Protein AF-A0A2I6QLV7-F1 (afdb_monomer)

pLDDT: mean 83.89, std 15.7, range [41.19, 96.19]

Structure (mmCIF, N/CA/C/O backbone):
data_AF-A0A2I6QLV7-F1
#
_entry.id   AF-A0A2I6QLV7-F1
#
loop_
_atom_site.group_PDB
_atom_site.id
_atom_site.type_symbol
_atom_site.label_atom_id
_atom_site.label_alt_id
_atom_site.label_comp_id
_atom_site.label_asym_id
_atom_site.label_entity_id
_atom_site.label_seq_id
_atom_site.pdbx_PDB_ins_code
_atom_site.Cartn_x
_atom_site.Cartn_y
_atom_site.Cartn_z
_atom_site.occupancy
_atom_site.B_iso_or_equiv
_atom_site.auth_seq_id
_atom_site.auth_comp_id
_atom_site.auth_asym_id
_atom_site.auth_atom_id
_atom_site.pdbx_PDB_model_num
ATOM 1 N N . MET A 1 1 ? 11.424 -77.435 -10.666 1.00 41.19 1 MET A N 1
ATOM 2 C CA . MET A 1 1 ? 12.182 -76.598 -11.622 1.00 41.19 1 MET A CA 1
ATOM 3 C C . MET A 1 1 ? 11.167 -76.136 -12.659 1.00 41.19 1 MET A C 1
ATOM 5 O O . MET A 1 1 ? 10.606 -76.994 -13.313 1.00 41.19 1 MET A O 1
ATOM 9 N N . SER A 1 2 ? 10.739 -74.882 -12.750 1.00 43.62 2 SER A N 1
ATOM 10 C CA . SER A 1 2 ? 11.441 -73.644 -12.419 1.00 43.62 2 SER A CA 1
ATOM 11 C C . SER A 1 2 ? 10.419 -72.541 -12.113 1.00 43.62 2 SER A C 1
ATOM 13 O O . SER A 1 2 ? 9.558 -72.244 -12.935 1.00 43.62 2 SER A O 1
ATOM 15 N N . GLN A 1 3 ? 10.510 -71.970 -10.912 1.00 42.12 3 GLN A N 1
ATOM 16 C CA . GLN A 1 3 ? 9.842 -70.737 -10.497 1.00 42.12 3 GLN A CA 1
ATOM 17 C C . GLN A 1 3 ? 10.819 -69.577 -10.730 1.00 42.12 3 GLN A C 1
ATOM 19 O O . GLN A 1 3 ? 11.421 -69.107 -9.780 1.00 42.12 3 GLN A O 1
ATOM 24 N N . GLU A 1 4 ? 11.051 -69.147 -11.968 1.00 46.78 4 GLU A N 1
ATOM 25 C CA . GLU A 1 4 ? 12.004 -68.053 -12.237 1.00 46.78 4 GLU A CA 1
ATOM 26 C C . 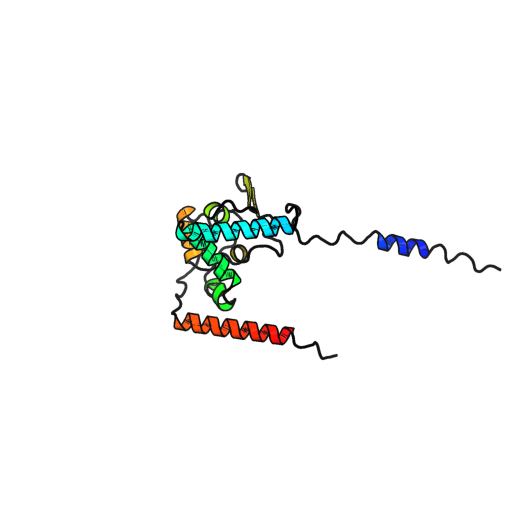GLU A 1 4 ? 11.612 -67.279 -13.505 1.00 46.78 4 GLU A C 1
ATOM 28 O O . GLU A 1 4 ? 12.292 -67.363 -14.515 1.00 46.78 4 GLU A O 1
ATOM 33 N N . THR A 1 5 ? 10.504 -66.525 -13.495 1.00 49.59 5 THR A N 1
ATOM 34 C CA . THR A 1 5 ? 10.267 -65.503 -14.550 1.00 49.59 5 THR A CA 1
ATOM 35 C C . THR A 1 5 ? 9.354 -64.330 -14.158 1.00 49.59 5 THR A C 1
ATOM 37 O O . THR A 1 5 ? 9.027 -63.509 -15.011 1.00 49.59 5 THR A O 1
ATOM 40 N N . GLU A 1 6 ? 8.944 -64.179 -12.893 1.00 47.84 6 GLU A N 1
ATOM 41 C CA . GLU A 1 6 ? 8.008 -63.102 -12.501 1.00 47.84 6 GLU A CA 1
ATOM 42 C C . GLU A 1 6 ? 8.672 -61.890 -11.818 1.00 47.84 6 GLU A C 1
ATOM 44 O O . GLU A 1 6 ? 8.042 -60.849 -11.626 1.00 47.84 6 GLU A O 1
ATOM 49 N N . GLU A 1 7 ? 9.962 -61.982 -11.488 1.00 47.34 7 GLU A N 1
ATOM 50 C CA . GLU A 1 7 ? 10.652 -60.970 -10.676 1.00 47.34 7 GLU A CA 1
ATOM 51 C C . GLU A 1 7 ? 11.230 -59.808 -11.508 1.00 47.34 7 GLU A C 1
ATOM 53 O O . GLU A 1 7 ? 11.281 -58.669 -11.046 1.00 47.34 7 GLU A O 1
ATOM 58 N N . GLY A 1 8 ? 11.550 -60.035 -12.788 1.00 44.22 8 GLY A N 1
ATOM 59 C CA . GLY A 1 8 ? 12.156 -59.018 -13.663 1.00 44.22 8 GLY A CA 1
ATOM 60 C C . GLY A 1 8 ? 11.211 -57.902 -14.134 1.00 44.22 8 GLY A C 1
ATOM 61 O O . GLY A 1 8 ? 11.667 -56.830 -14.529 1.00 44.22 8 GLY A O 1
ATOM 62 N N . ARG A 1 9 ? 9.886 -58.106 -14.076 1.00 46.25 9 ARG A N 1
ATOM 63 C CA . ARG A 1 9 ? 8.900 -57.125 -14.578 1.00 46.25 9 ARG A CA 1
ATOM 64 C C . ARG A 1 9 ? 8.483 -56.091 -13.529 1.00 46.25 9 ARG A C 1
ATOM 66 O O . ARG A 1 9 ? 8.060 -54.995 -13.889 1.00 46.25 9 ARG A O 1
ATOM 73 N N . LYS A 1 10 ? 8.627 -56.409 -12.238 1.00 48.41 10 LYS A N 1
ATOM 74 C CA . LYS A 1 10 ? 8.260 -55.504 -11.133 1.00 48.41 10 LYS A CA 1
ATOM 75 C C . LYS A 1 10 ? 9.320 -54.436 -10.865 1.00 48.41 10 LYS A C 1
ATOM 77 O O . LYS A 1 10 ? 8.970 -53.333 -10.456 1.00 48.41 10 LYS A O 1
ATOM 82 N N . VAL A 1 11 ? 10.590 -54.715 -11.164 1.00 51.34 11 VAL A N 1
ATOM 83 C CA . V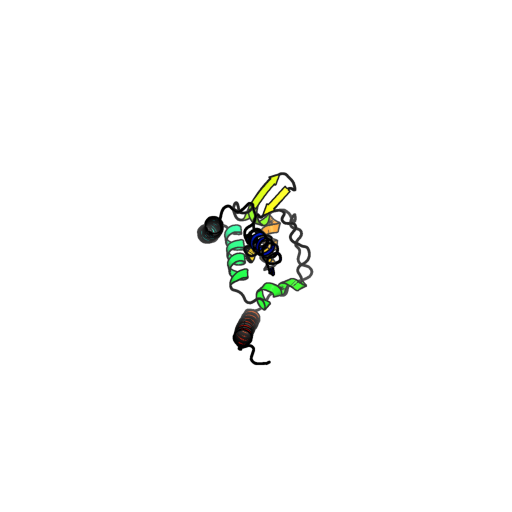AL A 1 11 ? 11.695 -53.782 -10.883 1.00 51.34 11 VAL A CA 1
ATOM 84 C C . VAL A 1 11 ? 11.629 -52.533 -11.776 1.00 51.34 11 VAL A C 1
ATOM 86 O O . VAL A 1 11 ? 11.891 -51.429 -11.306 1.00 51.34 11 VAL A O 1
ATOM 89 N N . LEU A 1 12 ? 11.172 -52.653 -13.028 1.00 47.94 12 LEU A N 1
ATOM 90 C CA . LEU A 1 12 ? 11.089 -51.513 -13.957 1.00 47.94 12 LEU A CA 1
ATOM 91 C C . LEU A 1 12 ? 10.003 -50.480 -13.599 1.00 47.94 12 LEU A C 1
ATOM 93 O O . LEU A 1 12 ? 10.147 -49.305 -13.930 1.00 47.94 12 LEU A O 1
ATOM 97 N N . HIS A 1 13 ? 8.942 -50.871 -12.886 1.00 49.94 13 HIS A N 1
ATOM 98 C CA . HIS A 1 13 ? 7.890 -49.928 -12.484 1.00 49.94 13 HIS A CA 1
ATOM 99 C C . HIS A 1 13 ? 8.283 -49.050 -11.287 1.00 49.94 13 HIS A C 1
ATOM 101 O O . HIS A 1 13 ? 7.752 -47.949 -11.138 1.00 49.94 13 HIS A O 1
ATOM 107 N N . VAL A 1 14 ? 9.225 -49.505 -10.454 1.00 50.81 14 VAL A N 1
ATOM 108 C CA . VAL A 1 14 ? 9.680 -48.750 -9.276 1.00 50.81 14 VAL A CA 1
ATOM 109 C C . VAL A 1 14 ? 10.625 -47.616 -9.685 1.00 50.81 14 VAL A C 1
ATOM 111 O O . VAL A 1 14 ? 10.508 -46.507 -9.166 1.00 50.81 14 VAL A O 1
ATOM 114 N N . PHE A 1 15 ? 11.492 -47.835 -10.680 1.00 46.19 15 PHE A N 1
ATOM 115 C CA . PHE A 1 15 ? 12.425 -46.802 -11.147 1.00 46.19 15 PHE A CA 1
ATOM 116 C C . PHE A 1 15 ? 11.761 -45.685 -11.970 1.00 46.19 15 PHE A C 1
ATOM 118 O O . PHE A 1 15 ? 12.203 -44.539 -11.897 1.00 46.19 15 PHE A O 1
ATOM 125 N N . ASN A 1 16 ? 10.653 -45.957 -12.671 1.00 47.38 16 ASN A N 1
ATOM 126 C CA . ASN A 1 16 ? 9.933 -44.919 -13.427 1.00 47.38 16 ASN A CA 1
ATOM 127 C C . ASN A 1 16 ? 9.186 -43.904 -12.540 1.00 47.38 16 ASN A C 1
ATOM 129 O O . ASN A 1 16 ? 8.949 -42.770 -12.963 1.00 47.38 16 ASN A O 1
ATOM 133 N N . ASN A 1 17 ? 8.858 -44.272 -11.297 1.00 46.94 17 ASN A N 1
ATOM 134 C CA . ASN A 1 17 ? 8.203 -43.368 -10.345 1.00 46.94 17 ASN A CA 1
ATOM 135 C C . ASN A 1 17 ? 9.172 -42.411 -9.631 1.00 46.94 17 ASN A C 1
ATOM 137 O O . ASN A 1 17 ? 8.731 -41.408 -9.074 1.00 46.94 17 ASN A O 1
ATOM 141 N N . ILE A 1 18 ? 10.483 -42.669 -9.671 1.00 49.94 18 ILE A N 1
ATOM 142 C CA . ILE A 1 18 ? 11.493 -41.782 -9.065 1.00 49.94 18 ILE A CA 1
ATOM 143 C C . ILE A 1 18 ? 11.822 -40.598 -9.991 1.00 49.94 18 ILE A C 1
ATOM 145 O O . ILE A 1 18 ? 12.194 -39.527 -9.520 1.00 49.94 18 ILE A O 1
ATOM 149 N N . LEU A 1 19 ? 11.614 -40.749 -11.302 1.00 51.22 19 LEU A N 1
ATOM 150 C CA . LEU A 1 19 ? 11.939 -39.732 -12.310 1.00 51.22 19 LEU A CA 1
ATOM 151 C C . LEU A 1 19 ? 10.765 -38.814 -12.687 1.00 51.22 19 LEU A C 1
ATOM 153 O O . LEU A 1 19 ? 10.933 -37.920 -13.510 1.00 51.22 19 LEU A O 1
ATOM 157 N N . SER A 1 20 ? 9.594 -39.010 -12.075 1.00 50.56 20 SER A N 1
ATOM 158 C CA . SER A 1 20 ? 8.350 -38.336 -12.473 1.00 50.56 20 SER A CA 1
ATOM 159 C C . SER A 1 20 ? 7.746 -37.453 -11.381 1.00 50.56 20 SER A C 1
ATOM 161 O O . SER A 1 20 ? 6.568 -37.110 -11.463 1.00 50.56 20 SER A O 1
ATOM 163 N N . GLN A 1 21 ? 8.514 -37.049 -10.359 1.00 50.00 21 GLN A N 1
ATOM 164 C CA . GLN A 1 21 ? 8.058 -35.916 -9.556 1.00 50.00 21 GLN A CA 1
ATOM 165 C C . GLN A 1 21 ? 8.125 -34.668 -10.446 1.00 50.00 21 GLN A C 1
ATOM 167 O O . GLN A 1 21 ? 9.226 -34.304 -10.871 1.00 50.00 21 GLN A O 1
ATOM 172 N N . PRO A 1 22 ? 6.989 -34.011 -10.759 1.00 51.44 22 PRO A N 1
ATOM 173 C CA . PRO A 1 22 ? 7.044 -32.712 -11.410 1.00 51.44 22 PRO A CA 1
ATOM 174 C C . PRO A 1 22 ? 7.921 -31.804 -10.540 1.00 51.44 22 PRO A C 1
ATOM 176 O O . PRO A 1 22 ? 7.854 -31.913 -9.309 1.00 51.44 22 PRO A O 1
ATOM 179 N N . PRO A 1 23 ? 8.773 -30.948 -11.134 1.00 47.12 23 PRO A N 1
ATOM 180 C CA . PRO A 1 23 ? 9.639 -30.072 -10.360 1.00 47.12 23 PRO A CA 1
ATOM 181 C C . PRO A 1 23 ? 8.772 -29.349 -9.337 1.00 47.12 23 PRO A C 1
ATOM 183 O O . PRO A 1 23 ? 7.781 -28.720 -9.708 1.00 47.12 23 PRO A O 1
ATOM 186 N N . LYS A 1 24 ? 9.111 -29.521 -8.052 1.00 50.66 24 LYS A N 1
ATOM 187 C CA . LYS A 1 24 ? 8.426 -28.901 -6.917 1.00 50.66 24 LYS A CA 1
ATOM 188 C C . LYS A 1 24 ? 8.193 -27.442 -7.279 1.00 50.66 24 LYS A C 1
ATOM 190 O O . LYS A 1 24 ? 9.162 -26.690 -7.368 1.00 50.66 24 LYS A O 1
ATOM 195 N N . GLN A 1 25 ? 6.940 -27.105 -7.582 1.00 55.16 25 GLN A N 1
ATOM 196 C CA . GLN A 1 25 ? 6.566 -25.833 -8.180 1.00 55.16 25 GLN A CA 1
ATOM 197 C C . GLN A 1 25 ? 7.179 -24.727 -7.328 1.00 55.16 25 GLN A C 1
ATOM 199 O O . GLN A 1 25 ? 6.861 -24.585 -6.150 1.00 55.16 25 GLN A O 1
ATOM 204 N N . THR A 1 26 ? 8.172 -24.034 -7.876 1.00 61.62 26 THR A N 1
ATOM 205 C CA . THR A 1 26 ? 8.855 -22.964 -7.162 1.00 61.62 26 THR A CA 1
ATOM 206 C C . THR A 1 26 ? 7.809 -21.902 -6.841 1.00 61.62 26 THR A C 1
ATOM 208 O O . THR A 1 26 ? 7.192 -21.375 -7.758 1.00 61.62 26 THR A O 1
ATOM 211 N N . ASP A 1 27 ? 7.629 -21.541 -5.563 1.00 74.94 27 ASP A N 1
ATOM 212 C CA . ASP A 1 27 ? 6.720 -20.450 -5.135 1.00 74.94 27 ASP A CA 1
ATOM 213 C C . ASP A 1 27 ? 7.068 -19.076 -5.756 1.00 74.94 27 ASP A C 1
ATOM 215 O O . ASP A 1 27 ? 6.415 -18.062 -5.494 1.00 74.94 27 ASP A O 1
ATOM 219 N N . LEU A 1 28 ? 8.169 -19.018 -6.509 1.00 80.31 28 LEU A N 1
ATOM 220 C CA . LEU A 1 28 ? 8.683 -17.834 -7.163 1.00 80.31 28 LEU A CA 1
ATOM 221 C C . LEU A 1 28 ? 8.152 -17.764 -8.603 1.00 80.31 28 LEU A C 1
ATOM 223 O O . LEU A 1 28 ? 8.268 -18.747 -9.336 1.00 80.31 28 LEU A O 1
ATOM 227 N N . PRO A 1 29 ? 7.632 -16.600 -9.020 1.00 81.56 29 PRO A N 1
ATOM 228 C CA . PRO A 1 29 ? 7.339 -16.314 -10.421 1.00 81.56 29 PRO A CA 1
ATOM 229 C C . PRO A 1 29 ? 8.578 -16.527 -11.307 1.00 81.56 29 PRO A C 1
ATOM 231 O O . PRO A 1 29 ? 9.694 -16.278 -10.832 1.00 81.56 29 PRO A O 1
ATOM 234 N N . PRO A 1 30 ? 8.415 -16.949 -12.574 1.00 80.00 30 PRO A N 1
ATOM 235 C CA . PRO A 1 30 ? 9.536 -17.235 -13.473 1.00 80.00 30 PRO A CA 1
ATOM 236 C C . PRO A 1 30 ? 10.423 -16.010 -13.737 1.00 80.00 30 PRO A C 1
ATOM 238 O O . PRO A 1 30 ? 11.610 -16.155 -14.017 1.00 80.00 30 PRO A O 1
ATOM 241 N N . GLU A 1 31 ? 9.884 -14.802 -13.591 1.00 84.88 31 GLU A N 1
ATOM 242 C CA . GLU A 1 31 ? 10.612 -13.550 -13.774 1.00 84.88 31 GLU A CA 1
ATOM 243 C C . GLU A 1 31 ? 11.554 -13.244 -12.589 1.00 84.88 31 GLU A C 1
ATOM 245 O O . GLU A 1 31 ? 12.463 -12.419 -12.695 1.00 84.88 31 GLU A O 1
ATOM 250 N N . VAL A 1 32 ? 11.364 -13.892 -11.432 1.00 85.50 32 VAL A N 1
ATOM 251 C CA . VAL A 1 32 ? 12.142 -13.636 -10.213 1.00 85.50 32 VAL A CA 1
ATOM 252 C C . VAL A 1 32 ? 13.366 -14.548 -10.147 1.00 85.50 32 VAL A C 1
ATOM 254 O O . VAL A 1 32 ? 13.266 -15.735 -9.854 1.00 85.50 32 VAL A O 1
ATOM 257 N N . SER A 1 33 ? 14.553 -13.955 -10.300 1.00 84.06 33 SER A N 1
ATOM 258 C CA . SER A 1 33 ? 15.835 -14.680 -10.341 1.00 84.06 33 SER A CA 1
ATOM 259 C C . SER A 1 33 ? 16.130 -15.538 -9.104 1.00 84.06 33 SER A C 1
ATOM 261 O O . SER A 1 33 ? 16.674 -16.633 -9.213 1.00 84.06 33 SER A O 1
ATOM 263 N N . SER A 1 34 ? 15.823 -15.039 -7.902 1.00 89.81 34 SER A N 1
ATOM 264 C CA . SER A 1 34 ? 15.978 -15.791 -6.653 1.00 89.81 34 SER A CA 1
ATOM 265 C C . SER A 1 34 ? 15.199 -15.168 -5.493 1.00 89.81 34 SER A C 1
ATOM 267 O O . SER A 1 34 ? 14.974 -13.955 -5.436 1.00 89.81 34 SER A O 1
ATOM 269 N N . ARG A 1 35 ? 14.871 -15.988 -4.484 1.00 91.44 35 ARG A N 1
ATOM 270 C CA . ARG A 1 35 ? 14.219 -15.535 -3.239 1.00 91.44 35 ARG A CA 1
ATOM 271 C C . ARG A 1 35 ? 15.038 -14.461 -2.511 1.00 91.44 35 ARG A C 1
ATOM 273 O O . ARG A 1 35 ? 14.473 -13.487 -2.019 1.00 91.44 35 ARG A O 1
ATOM 280 N N . LYS A 1 36 ? 16.368 -14.616 -2.461 1.00 93.38 36 LYS A N 1
ATOM 281 C CA . LYS A 1 36 ? 17.281 -13.640 -1.834 1.00 93.38 36 LYS A CA 1
ATOM 282 C C . LYS A 1 36 ? 17.229 -12.292 -2.548 1.00 93.38 36 LYS A C 1
ATOM 284 O O . LYS A 1 36 ? 17.094 -11.265 -1.887 1.00 93.38 36 LYS A O 1
ATOM 289 N N . TRP A 1 37 ? 17.284 -12.301 -3.881 1.00 93.00 37 TRP A N 1
ATOM 290 C CA . TRP A 1 37 ? 17.175 -11.085 -4.685 1.00 93.00 37 TRP A CA 1
ATOM 291 C C . TRP A 1 37 ? 15.837 -10.380 -4.447 1.00 93.00 37 TRP A C 1
ATOM 293 O O . TRP A 1 37 ? 15.822 -9.188 -4.154 1.00 93.00 37 TRP A O 1
ATOM 303 N N . MET A 1 38 ? 14.725 -11.122 -4.461 1.00 93.94 38 MET A N 1
ATOM 304 C CA . MET A 1 38 ? 13.391 -10.570 -4.204 1.00 93.94 38 MET A CA 1
ATOM 305 C C . MET A 1 38 ? 13.316 -9.876 -2.840 1.00 93.94 38 MET A C 1
ATOM 307 O O . MET A 1 38 ? 12.968 -8.699 -2.764 1.00 93.94 38 MET A O 1
ATOM 311 N N . TYR A 1 39 ? 13.691 -10.552 -1.752 1.00 94.00 39 TYR A N 1
ATOM 312 C CA . TYR A 1 39 ? 13.633 -9.931 -0.426 1.00 94.00 39 TYR A CA 1
ATOM 313 C C . TYR A 1 39 ? 14.599 -8.751 -0.280 1.00 94.00 39 TYR A C 1
ATOM 315 O O . TYR A 1 39 ? 14.269 -7.771 0.391 1.00 94.00 39 TYR A O 1
ATOM 323 N N . TRP A 1 40 ? 15.754 -8.780 -0.945 1.00 95.06 40 TRP A N 1
ATOM 324 C CA . TRP A 1 40 ? 16.658 -7.632 -1.001 1.00 95.06 40 TRP A CA 1
ATOM 325 C C . TRP A 1 40 ? 16.019 -6.426 -1.705 1.00 95.06 40 TRP A C 1
ATOM 327 O O . TRP A 1 40 ? 16.069 -5.311 -1.181 1.00 95.06 40 TRP A O 1
ATOM 337 N N . GLN A 1 41 ? 15.337 -6.639 -2.835 1.00 94.50 41 GLN A N 1
ATOM 338 C CA . GLN A 1 41 ? 14.583 -5.592 -3.532 1.00 94.50 41 GLN A CA 1
ATOM 339 C C . GLN A 1 41 ? 13.432 -5.041 -2.680 1.00 94.50 41 GLN A C 1
ATOM 341 O O . GLN A 1 41 ? 13.275 -3.823 -2.573 1.00 94.50 41 GLN A O 1
ATOM 346 N N . MET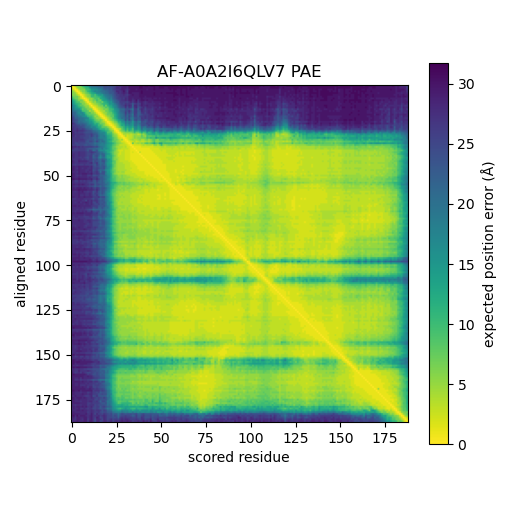 A 1 42 ? 12.667 -5.909 -2.005 1.00 92.69 42 MET A N 1
ATOM 347 C CA . MET A 1 42 ? 11.617 -5.482 -1.067 1.00 92.69 42 MET A CA 1
ATOM 348 C C . MET A 1 42 ? 12.199 -4.627 0.064 1.00 92.69 42 MET A C 1
ATOM 350 O O . MET A 1 42 ? 11.656 -3.569 0.387 1.00 92.69 42 MET A O 1
ATOM 354 N N . THR A 1 43 ? 13.330 -5.051 0.630 1.00 93.69 43 THR A N 1
ATOM 355 C CA . THR A 1 43 ? 14.006 -4.352 1.730 1.00 93.69 43 THR A CA 1
ATOM 356 C C . THR A 1 43 ? 14.487 -2.976 1.282 1.00 93.69 43 THR A C 1
ATOM 358 O O . THR A 1 43 ? 14.222 -1.981 1.953 1.00 93.69 43 THR A O 1
ATOM 361 N N . ARG A 1 44 ? 15.108 -2.877 0.101 1.00 94.25 44 ARG A N 1
ATOM 362 C CA . ARG A 1 44 ? 15.502 -1.594 -0.502 1.00 94.25 44 ARG A CA 1
ATOM 363 C C . ARG A 1 44 ? 14.314 -0.684 -0.766 1.00 94.25 44 ARG A C 1
ATOM 365 O O . ARG A 1 44 ? 14.405 0.511 -0.501 1.00 94.25 44 ARG A O 1
ATOM 372 N N . ALA A 1 45 ? 13.205 -1.225 -1.266 1.00 92.06 45 ALA A N 1
ATOM 373 C CA . ALA A 1 45 ? 11.987 -0.457 -1.492 1.00 92.06 45 ALA A CA 1
ATOM 374 C C . ALA A 1 45 ? 11.433 0.118 -0.177 1.00 92.06 45 ALA A C 1
ATOM 376 O O . ALA A 1 45 ? 11.052 1.286 -0.128 1.00 92.06 45 ALA A O 1
ATOM 377 N N . VAL A 1 46 ? 11.433 -0.662 0.910 1.00 92.19 46 VAL A N 1
ATOM 378 C CA . VAL A 1 46 ? 11.035 -0.179 2.243 1.00 92.19 46 VAL A CA 1
ATOM 379 C C . VAL A 1 46 ? 12.025 0.858 2.777 1.00 92.19 46 VAL A C 1
ATOM 381 O O . VAL A 1 46 ? 11.595 1.916 3.225 1.00 92.19 46 VAL A O 1
ATOM 384 N N . ALA A 1 47 ? 13.332 0.624 2.660 1.00 93.56 47 ALA A N 1
ATOM 385 C CA . ALA A 1 47 ? 14.354 1.576 3.094 1.00 93.56 47 ALA A CA 1
ATOM 386 C C . ALA A 1 47 ? 14.234 2.928 2.365 1.00 93.56 47 ALA A C 1
ATOM 388 O O . ALA A 1 47 ? 14.250 3.974 3.010 1.00 93.56 47 ALA A O 1
ATOM 389 N N . LYS A 1 48 ? 14.016 2.916 1.040 1.00 92.31 48 LYS A N 1
ATOM 390 C CA . LYS A 1 48 ? 13.735 4.127 0.246 1.00 92.31 48 LYS A CA 1
ATOM 391 C C . LYS A 1 48 ? 12.477 4.853 0.727 1.00 92.31 48 LYS A C 1
ATOM 393 O O . LYS A 1 48 ? 12.475 6.080 0.786 1.00 92.31 48 LYS A O 1
ATOM 398 N N . LYS A 1 49 ? 11.412 4.116 1.075 1.00 92.56 49 LYS A N 1
ATOM 399 C CA . LYS A 1 49 ? 10.194 4.715 1.647 1.00 92.56 49 LYS A CA 1
ATOM 400 C C . LYS A 1 49 ? 10.495 5.420 2.966 1.00 92.56 49 LYS A C 1
ATOM 402 O O . LYS A 1 49 ? 10.043 6.538 3.158 1.00 92.56 49 LYS A O 1
ATOM 407 N N . VAL A 1 50 ? 11.255 4.786 3.856 1.00 94.31 50 VAL A N 1
ATOM 408 C CA . VAL A 1 50 ? 11.604 5.356 5.166 1.00 94.31 50 VAL A CA 1
ATOM 409 C C . VAL A 1 50 ? 12.451 6.618 5.012 1.00 94.31 50 VAL A C 1
ATOM 411 O O . VAL A 1 50 ? 12.118 7.638 5.606 1.00 94.31 50 VAL A O 1
ATOM 414 N N . SER A 1 51 ? 13.492 6.592 4.176 1.00 93.62 51 SER A N 1
ATOM 415 C CA . SER A 1 51 ? 14.398 7.738 4.030 1.00 93.62 51 SER A CA 1
ATOM 416 C C . SER A 1 51 ? 13.757 8.942 3.337 1.00 93.62 51 SER A C 1
ATOM 418 O O . SER A 1 51 ? 14.056 10.081 3.685 1.00 93.62 51 SER A O 1
ATOM 420 N N . ARG A 1 52 ? 12.862 8.715 2.366 1.00 92.94 52 ARG A N 1
ATOM 421 C CA . ARG A 1 52 ? 12.221 9.790 1.588 1.00 92.94 52 ARG A CA 1
ATOM 422 C C . ARG A 1 52 ? 10.877 10.251 2.157 1.00 92.94 52 ARG A C 1
ATOM 424 O O . ARG A 1 52 ? 10.373 11.287 1.729 1.00 92.94 52 ARG A O 1
ATOM 431 N N . ALA A 1 53 ? 10.291 9.513 3.101 1.00 92.81 53 ALA A N 1
ATOM 432 C CA . ALA A 1 53 ? 8.990 9.829 3.692 1.00 92.81 53 ALA A CA 1
ATOM 433 C C . ALA A 1 53 ? 8.888 11.251 4.279 1.00 92.81 53 ALA A C 1
ATOM 435 O O . ALA A 1 53 ? 7.878 11.897 4.008 1.00 92.81 53 ALA A O 1
ATOM 436 N N . PRO A 1 54 ? 9.898 11.788 4.994 1.00 93.81 54 PRO A N 1
ATOM 437 C CA . PRO A 1 54 ? 9.834 13.153 5.527 1.00 93.81 54 PRO A CA 1
ATOM 438 C C . PRO A 1 54 ? 9.786 14.248 4.451 1.00 93.81 54 PRO A C 1
ATOM 440 O O . PRO A 1 54 ? 9.367 15.364 4.733 1.00 93.81 54 PRO A O 1
ATOM 443 N N . PHE A 1 55 ? 10.208 13.937 3.222 1.00 92.94 55 PHE A N 1
ATOM 444 C CA . PHE A 1 55 ? 10.420 14.917 2.151 1.00 92.94 55 PHE A CA 1
ATOM 445 C C . PHE A 1 55 ? 9.420 14.790 0.994 1.00 92.94 55 PHE A C 1
ATOM 447 O O . PHE A 1 55 ? 9.483 15.552 0.034 1.00 92.94 55 PHE A O 1
ATOM 454 N N . SER A 1 56 ? 8.521 13.804 1.028 1.00 91.06 56 SER A N 1
ATOM 455 C CA . SER A 1 56 ? 7.603 13.525 -0.077 1.00 91.06 56 SER A CA 1
ATOM 456 C C . SER A 1 56 ? 6.279 12.984 0.441 1.00 91.06 56 SER A C 1
ATOM 458 O O . SER A 1 56 ? 6.229 11.916 1.052 1.00 91.06 56 SER A O 1
ATOM 460 N N . ILE A 1 57 ? 5.190 13.688 0.119 1.00 90.88 57 ILE A N 1
ATOM 461 C CA . ILE A 1 57 ? 3.830 13.294 0.505 1.00 90.88 57 ILE A CA 1
ATOM 462 C C . ILE A 1 57 ? 3.443 11.924 -0.064 1.00 90.88 57 ILE A C 1
ATOM 464 O O . ILE A 1 57 ? 2.866 11.106 0.651 1.00 90.88 57 ILE A O 1
ATOM 468 N N . HIS A 1 58 ? 3.823 11.628 -1.311 1.00 89.00 58 HIS A N 1
ATOM 469 C CA . HIS A 1 58 ? 3.605 10.312 -1.911 1.00 89.00 58 HIS A CA 1
ATOM 470 C C . HIS A 1 58 ? 4.411 9.258 -1.163 1.00 89.00 58 HIS A C 1
ATOM 472 O O . HIS A 1 58 ? 3.862 8.235 -0.750 1.00 89.00 58 HIS A O 1
ATOM 478 N N . THR A 1 59 ? 5.689 9.544 -0.878 1.00 91.25 59 THR A N 1
ATOM 479 C CA . THR A 1 59 ? 6.539 8.612 -0.132 1.00 91.25 59 THR A CA 1
ATOM 480 C C . THR A 1 59 ? 5.941 8.280 1.237 1.00 91.25 59 THR A C 1
ATOM 482 O O . THR A 1 59 ? 5.779 7.103 1.575 1.00 91.25 59 THR A O 1
ATOM 485 N N . TRP A 1 60 ? 5.536 9.307 1.985 1.00 92.19 60 TRP A N 1
ATOM 486 C CA . TRP A 1 60 ? 4.824 9.160 3.247 1.00 92.19 60 TRP A CA 1
ATOM 487 C C . TRP A 1 60 ? 3.549 8.324 3.095 1.00 92.19 60 TRP A C 1
ATOM 489 O O . TRP A 1 60 ? 3.336 7.388 3.866 1.00 92.19 60 TRP A O 1
ATOM 499 N N . ALA A 1 61 ? 2.736 8.585 2.067 1.00 92.06 61 ALA A N 1
ATOM 500 C CA . ALA A 1 61 ? 1.479 7.881 1.838 1.00 92.06 61 ALA A CA 1
ATOM 501 C C . ALA A 1 61 ? 1.659 6.364 1.660 1.00 92.06 61 ALA A C 1
ATOM 503 O O . ALA A 1 61 ? 0.987 5.602 2.362 1.00 92.06 61 ALA A O 1
ATOM 504 N N . ALA A 1 62 ? 2.572 5.873 0.804 1.00 91.31 62 ALA A N 1
ATOM 505 C CA . ALA A 1 62 ? 2.778 4.417 0.763 1.00 91.31 62 ALA A CA 1
ATOM 506 C C . ALA A 1 62 ? 3.631 3.859 1.892 1.00 91.31 62 ALA A C 1
ATOM 508 O O . ALA A 1 62 ? 3.494 2.662 2.150 1.00 91.31 62 ALA A O 1
ATOM 509 N N . LEU A 1 63 ? 4.472 4.638 2.583 1.00 93.44 63 LEU A N 1
ATOM 510 C CA . LEU A 1 63 ? 5.063 4.151 3.833 1.00 93.44 63 LEU A CA 1
ATOM 511 C C . LEU A 1 63 ? 3.951 3.865 4.844 1.00 93.44 63 LEU A C 1
ATOM 513 O O . LEU A 1 63 ? 3.846 2.739 5.328 1.00 93.44 63 LEU A O 1
ATOM 517 N N . ARG A 1 64 ? 3.062 4.838 5.066 1.00 94.06 64 ARG A N 1
ATOM 518 C CA . ARG A 1 64 ? 1.876 4.714 5.918 1.00 94.06 64 ARG A CA 1
ATOM 519 C C . ARG A 1 64 ? 1.046 3.495 5.534 1.00 94.06 64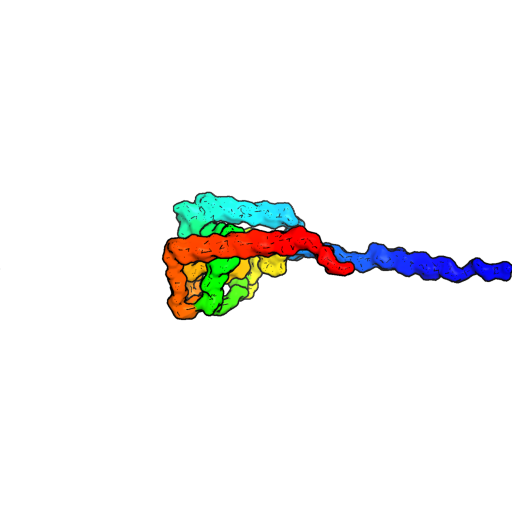 ARG A C 1
ATOM 521 O O . ARG A 1 64 ? 0.793 2.650 6.384 1.00 94.06 64 ARG A O 1
ATOM 528 N N . ARG A 1 65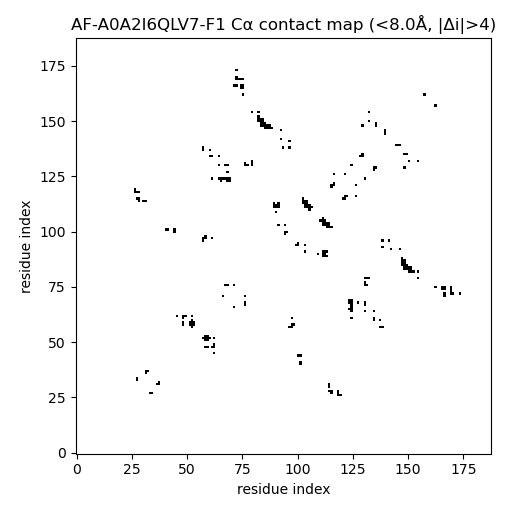 ? 0.698 3.333 4.254 1.00 93.38 65 ARG A N 1
ATOM 529 C CA . ARG A 1 65 ? -0.042 2.156 3.771 1.00 93.38 65 ARG A CA 1
ATOM 530 C C . ARG A 1 65 ? 0.707 0.843 4.000 1.00 93.38 65 ARG A C 1
ATOM 532 O O . ARG A 1 65 ? 0.086 -0.160 4.347 1.00 93.38 65 ARG A O 1
ATOM 539 N N . THR A 1 66 ? 2.029 0.841 3.814 1.00 93.06 66 THR A N 1
ATOM 540 C CA . THR A 1 66 ? 2.871 -0.336 4.075 1.00 93.06 66 THR A CA 1
ATOM 541 C C . THR A 1 66 ? 2.815 -0.721 5.544 1.00 93.06 66 THR A C 1
ATOM 543 O O . THR A 1 66 ? 2.609 -1.890 5.847 1.00 93.06 66 THR A O 1
ATOM 546 N N . LEU A 1 67 ? 2.929 0.241 6.456 1.00 94.56 67 LEU A N 1
ATOM 547 C CA . LEU A 1 67 ? 2.836 -0.023 7.889 1.00 94.56 67 LEU A CA 1
ATOM 548 C C . LEU A 1 67 ? 1.425 -0.467 8.278 1.00 94.56 67 LEU A C 1
ATOM 550 O O . LEU A 1 67 ? 1.258 -1.505 8.909 1.00 94.56 67 LEU A O 1
ATOM 554 N N . TRP A 1 68 ? 0.398 0.256 7.833 1.00 94.88 68 TRP A N 1
ATOM 555 C CA . TRP A 1 68 ? -0.988 -0.016 8.208 1.00 94.88 68 TRP A CA 1
ATOM 556 C C . TRP A 1 68 ? -1.458 -1.396 7.750 1.00 94.88 68 TRP A C 1
ATOM 558 O O . TRP A 1 68 ? -2.070 -2.113 8.530 1.00 94.88 68 TRP A O 1
ATOM 568 N N . SER A 1 69 ? -1.107 -1.812 6.532 1.00 93.88 69 SER A N 1
ATOM 569 C CA . SER A 1 69 ? -1.523 -3.118 5.996 1.00 93.88 69 SER A CA 1
ATOM 570 C C . SER A 1 69 ? -0.895 -4.312 6.720 1.00 93.88 69 SER A C 1
ATOM 572 O O . SER A 1 69 ? -1.432 -5.416 6.624 1.00 93.88 69 SER A O 1
ATOM 574 N N . ASN A 1 70 ? 0.250 -4.100 7.382 1.00 93.06 70 ASN A N 1
ATOM 575 C CA . ASN A 1 70 ? 1.015 -5.143 8.068 1.00 93.06 70 ASN A CA 1
ATOM 576 C C . ASN A 1 70 ? 0.836 -5.122 9.593 1.00 93.06 70 ASN A C 1
ATOM 578 O O . ASN A 1 70 ? 0.930 -6.171 10.218 1.00 93.06 70 ASN A O 1
ATOM 582 N N . MET A 1 71 ? 0.619 -3.949 10.195 1.00 92.31 71 MET A N 1
ATOM 583 C CA . MET A 1 71 ? 0.600 -3.784 11.654 1.00 92.31 71 MET A CA 1
ATOM 584 C C . MET A 1 71 ? -0.804 -3.642 12.240 1.00 92.31 71 MET A C 1
ATOM 586 O O . MET A 1 71 ? -1.009 -3.992 13.400 1.00 92.31 71 MET A O 1
ATOM 590 N N . LEU A 1 72 ? -1.766 -3.095 11.488 1.00 93.94 72 LEU A N 1
ATOM 591 C CA . LEU A 1 72 ? -3.117 -2.905 12.010 1.00 93.94 72 LEU A CA 1
ATOM 592 C C . LEU A 1 72 ? -3.922 -4.207 11.927 1.00 93.94 72 LEU A C 1
ATOM 594 O O . LEU A 1 72 ? -3.750 -4.981 10.982 1.00 93.94 72 LEU A O 1
ATOM 598 N N . PRO A 1 73 ? -4.826 -4.450 12.891 1.00 94.06 73 PRO A N 1
ATOM 599 C CA . PRO A 1 73 ? -5.672 -5.630 12.854 1.00 94.06 73 PRO A CA 1
ATOM 600 C C . PRO A 1 73 ? -6.663 -5.562 11.684 1.00 94.06 73 PRO A C 1
ATOM 602 O O . PRO A 1 73 ? -7.078 -4.481 11.258 1.00 94.06 73 PRO A O 1
ATOM 605 N N . GLU A 1 74 ? -7.062 -6.732 11.175 1.00 91.50 74 GLU A N 1
ATOM 606 C CA . GLU A 1 74 ? -7.855 -6.835 9.940 1.00 91.50 74 GLU A CA 1
ATOM 607 C C . GLU A 1 74 ? -9.169 -6.057 10.000 1.00 91.50 74 GLU A C 1
ATOM 609 O O . GLU A 1 74 ? -9.505 -5.379 9.038 1.00 91.50 74 GLU A O 1
ATOM 614 N N . ASN A 1 75 ? -9.867 -6.061 11.140 1.00 91.94 75 ASN A N 1
ATOM 615 C CA . ASN A 1 75 ? -11.115 -5.310 11.320 1.00 91.94 75 ASN A CA 1
ATOM 616 C C . ASN A 1 75 ? -10.944 -3.795 11.118 1.00 91.94 75 ASN A C 1
ATOM 618 O O . ASN A 1 75 ? -11.881 -3.110 10.713 1.00 91.94 75 ASN A O 1
ATOM 622 N N . LEU A 1 76 ? -9.755 -3.265 11.402 1.00 93.50 76 LEU A N 1
ATOM 623 C CA . LEU A 1 76 ? -9.441 -1.856 11.224 1.00 93.50 76 LEU A CA 1
ATOM 624 C C . LEU A 1 76 ? -9.003 -1.556 9.787 1.00 93.50 76 LEU A C 1
ATOM 626 O O . LEU A 1 76 ? -9.364 -0.515 9.248 1.00 93.50 76 LEU A O 1
ATOM 630 N N . VAL A 1 77 ? -8.258 -2.467 9.158 1.00 93.31 77 VAL A N 1
ATOM 631 C CA . VAL A 1 77 ? -7.827 -2.337 7.757 1.00 93.31 77 VAL A CA 1
ATOM 632 C C . VAL A 1 77 ? -9.013 -2.486 6.799 1.00 93.31 77 VAL A C 1
ATOM 634 O O . VAL A 1 77 ? -9.121 -1.743 5.830 1.00 93.31 77 VAL A O 1
ATOM 637 N N . SER A 1 78 ? -9.946 -3.396 7.085 1.00 91.94 78 SER A N 1
ATOM 638 C CA . SER A 1 78 ? -11.108 -3.681 6.239 1.00 91.94 78 SER A CA 1
ATOM 639 C C . SER A 1 78 ? -12.308 -2.765 6.493 1.00 91.94 78 SER A C 1
ATOM 641 O O . SER A 1 78 ? -13.345 -2.937 5.855 1.00 91.94 78 SER A O 1
ATOM 643 N N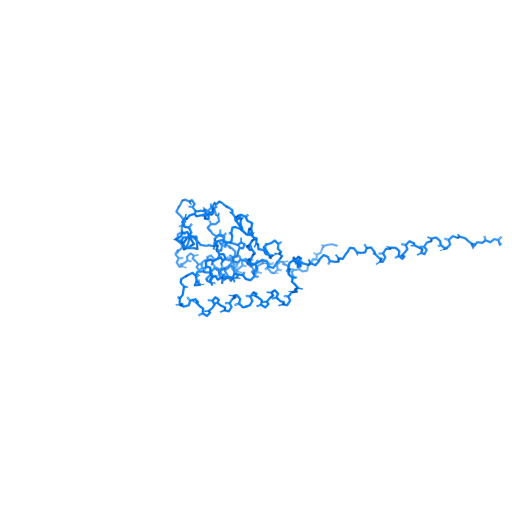 . ARG A 1 79 ? -12.213 -1.793 7.409 1.00 92.12 79 ARG A N 1
ATOM 644 C CA . ARG A 1 79 ? -13.356 -0.960 7.835 1.00 92.12 79 ARG A CA 1
ATOM 645 C C . ARG A 1 79 ? -14.024 -0.191 6.694 1.00 92.12 79 ARG A C 1
ATOM 647 O O . ARG A 1 79 ? -15.231 0.017 6.708 1.00 92.12 79 ARG A O 1
ATOM 654 N N . TYR A 1 80 ? -13.245 0.210 5.691 1.00 92.38 80 TYR A N 1
ATOM 655 C CA . TYR A 1 80 ? -13.758 0.945 4.537 1.00 92.38 80 TYR A CA 1
ATOM 656 C C . TYR A 1 80 ? -14.154 0.039 3.369 1.00 92.38 80 TYR A C 1
ATOM 658 O O . TYR A 1 80 ? -14.632 0.536 2.351 1.00 92.38 80 TYR A O 1
ATOM 666 N N . LYS A 1 81 ? -14.005 -1.285 3.506 1.00 91.75 81 LYS A N 1
ATOM 667 C CA . LYS A 1 81 ? -14.242 -2.231 2.412 1.00 91.75 81 LYS A CA 1
ATOM 668 C C . LYS A 1 81 ? -15.683 -2.197 1.904 1.00 91.75 81 LYS A C 1
ATOM 670 O O . LYS A 1 81 ? -15.895 -2.359 0.712 1.00 91.75 81 LYS A O 1
ATOM 675 N N . ALA A 1 82 ? -16.647 -1.919 2.783 1.00 92.00 82 ALA A N 1
ATOM 676 C CA . ALA A 1 82 ? -18.058 -1.780 2.418 1.00 92.00 82 ALA A CA 1
ATOM 677 C C . ALA A 1 82 ? -18.334 -0.585 1.482 1.00 92.00 82 ALA A C 1
ATOM 679 O O . ALA A 1 82 ? -19.247 -0.643 0.663 1.00 92.00 82 ALA A O 1
ATOM 680 N N . TYR A 1 83 ? -17.532 0.477 1.588 1.00 93.38 83 TYR A N 1
ATOM 681 C CA . TYR A 1 83 ? -17.647 1.692 0.775 1.00 93.38 83 TYR A CA 1
ATOM 682 C C . TYR A 1 83 ? -16.797 1.620 -0.499 1.00 93.38 83 TYR A C 1
ATOM 684 O O . TYR A 1 83 ? -17.018 2.380 -1.438 1.00 93.38 83 TYR A O 1
ATOM 692 N N . GLN A 1 84 ? -15.796 0.738 -0.522 1.00 94.00 84 GLN A N 1
ATOM 693 C CA . GLN A 1 84 ? -14.858 0.592 -1.627 1.00 94.00 84 GLN A CA 1
ATOM 694 C C . GLN A 1 84 ? -15.528 -0.103 -2.816 1.00 94.00 84 GLN A C 1
ATOM 696 O O . GLN A 1 84 ? -16.034 -1.220 -2.691 1.00 94.00 84 GLN A O 1
ATOM 701 N N . LYS A 1 85 ? -15.449 0.527 -3.986 1.00 94.44 85 LYS A N 1
ATOM 702 C CA . LYS A 1 85 ? -15.874 -0.020 -5.274 1.00 94.44 85 LYS A CA 1
ATOM 703 C C . LYS A 1 85 ? -14.722 -0.035 -6.276 1.00 94.44 85 LYS A C 1
ATOM 705 O O . LYS A 1 85 ? -13.691 0.612 -6.071 1.00 94.44 85 LYS A O 1
ATOM 710 N N . GLY A 1 86 ? -14.921 -0.785 -7.357 1.00 93.88 86 GLY A N 1
ATOM 711 C CA . GLY A 1 86 ? -13.896 -1.060 -8.358 1.00 93.88 86 GLY A CA 1
ATOM 712 C C . GLY A 1 86 ? -12.892 -2.122 -7.905 1.00 93.88 86 GLY A C 1
ATOM 713 O O . GLY A 1 86 ? -12.948 -2.643 -6.789 1.00 93.88 86 GLY A O 1
ATOM 714 N N . GLU A 1 87 ? -11.959 -2.440 -8.794 1.00 92.38 87 GLU A N 1
ATOM 715 C CA . GLU A 1 87 ? -10.948 -3.475 -8.588 1.00 92.38 87 GLU A CA 1
ATOM 716 C C . GLU A 1 87 ? -9.582 -3.052 -9.129 1.00 92.38 87 GLU A C 1
ATOM 718 O O . GLU A 1 87 ? -9.478 -2.174 -9.986 1.00 92.38 87 GLU A O 1
ATOM 723 N N . CYS A 1 88 ? -8.515 -3.676 -8.628 1.00 91.31 88 CYS A N 1
ATOM 724 C CA . CYS A 1 88 ? -7.162 -3.403 -9.098 1.00 91.31 88 CYS A CA 1
ATOM 725 C C . CYS A 1 88 ? -6.960 -4.016 -10.490 1.00 91.31 88 CYS A C 1
ATOM 727 O O . CYS A 1 88 ? -6.783 -5.225 -10.612 1.00 91.31 88 CYS A O 1
ATOM 729 N N . ASN A 1 89 ? -6.884 -3.176 -11.521 1.00 90.00 89 ASN A N 1
ATOM 730 C CA . ASN A 1 89 ? -6.567 -3.589 -12.894 1.00 90.00 89 ASN A CA 1
ATOM 731 C C . ASN A 1 89 ? -5.054 -3.677 -13.180 1.00 90.00 89 ASN A C 1
ATOM 733 O O . ASN A 1 89 ? -4.649 -3.788 -14.331 1.00 90.00 89 ASN A O 1
ATOM 737 N N . ARG A 1 90 ? -4.207 -3.583 -12.144 1.00 89.69 90 ARG A N 1
ATOM 738 C CA . ARG A 1 90 ? -2.737 -3.678 -12.238 1.00 89.69 90 ARG A CA 1
ATOM 739 C C . ARG A 1 90 ? -2.085 -2.677 -13.208 1.00 89.69 90 ARG A C 1
ATOM 741 O O . ARG A 1 90 ? -0.974 -2.912 -13.662 1.00 89.69 90 ARG A O 1
ATOM 748 N N . CYS A 1 91 ? -2.697 -1.510 -13.416 1.00 89.19 91 CYS A N 1
ATOM 749 C CA . CYS A 1 91 ? -2.181 -0.431 -14.276 1.00 89.19 91 CYS A CA 1
ATOM 750 C C . CYS A 1 91 ? -0.824 0.179 -13.863 1.00 89.19 91 CYS A C 1
ATOM 752 O O . CYS A 1 91 ? -0.300 1.054 -14.549 1.00 89.19 91 CYS A O 1
ATOM 754 N N . GLY A 1 92 ? -0.281 -0.175 -12.694 1.00 89.19 92 GLY A N 1
ATOM 755 C CA . GLY A 1 92 ? 1.026 0.313 -12.247 1.00 89.19 92 GLY A CA 1
ATOM 756 C C . GLY A 1 92 ? 1.084 1.771 -11.786 1.00 89.19 92 GLY A C 1
ATOM 757 O O . GLY A 1 92 ? 2.129 2.203 -11.310 1.00 89.19 92 GLY A O 1
ATOM 758 N N . LEU A 1 93 ? -0.010 2.535 -11.851 1.00 89.50 93 LEU A N 1
ATOM 759 C CA . LEU A 1 93 ? -0.019 3.967 -11.511 1.00 89.50 93 LEU A CA 1
ATOM 760 C C . LEU A 1 93 ? 0.457 4.246 -10.075 1.00 89.50 93 LEU A C 1
ATOM 762 O O . LEU A 1 93 ? 1.275 5.134 -9.839 1.00 89.50 93 LEU A O 1
ATOM 766 N N . CYS A 1 94 ? 0.017 3.434 -9.109 1.00 89.06 94 CYS A N 1
ATOM 767 C CA . CYS A 1 94 ? 0.465 3.547 -7.719 1.00 89.06 94 CYS A CA 1
ATOM 768 C C . CYS A 1 94 ? 1.924 3.105 -7.506 1.00 89.06 94 CYS A C 1
ATOM 770 O O . CYS A 1 94 ? 2.547 3.528 -6.532 1.00 89.06 94 CYS A O 1
ATOM 772 N N . CYS A 1 95 ? 2.474 2.278 -8.402 1.00 88.69 95 CYS A N 1
ATOM 773 C CA . CYS A 1 95 ? 3.895 1.946 -8.425 1.00 88.69 95 CYS A CA 1
ATOM 774 C C . CYS A 1 95 ? 4.696 3.133 -8.971 1.00 88.69 95 CYS A C 1
ATOM 776 O O . CYS A 1 95 ? 5.617 3.576 -8.299 1.00 88.69 95 CYS A O 1
ATOM 778 N N . LYS A 1 96 ? 4.289 3.709 -10.109 1.00 86.88 96 LYS A N 1
ATOM 779 C CA . LYS A 1 96 ? 4.983 4.822 -10.780 1.00 86.88 96 LYS A CA 1
ATOM 780 C C . LYS A 1 96 ? 5.099 6.082 -9.913 1.00 86.88 96 LYS A C 1
ATOM 782 O O . LYS A 1 96 ? 6.145 6.718 -9.902 1.00 86.88 96 LYS A O 1
ATOM 787 N N . ILE A 1 97 ? 4.063 6.411 -9.139 1.00 84.06 97 ILE A N 1
ATOM 788 C CA . ILE A 1 97 ? 4.040 7.627 -8.300 1.00 84.06 97 ILE A CA 1
ATOM 789 C C . ILE A 1 97 ? 4.953 7.536 -7.077 1.00 84.06 97 ILE A C 1
ATOM 791 O O . ILE A 1 97 ? 5.482 8.537 -6.599 1.00 84.06 97 ILE A O 1
ATOM 795 N N . GLN A 1 98 ? 5.115 6.337 -6.523 1.00 71.75 98 GLN A N 1
ATOM 796 C CA . GLN A 1 98 ? 5.775 6.169 -5.236 1.00 71.75 98 GLN A CA 1
ATOM 797 C C . GLN A 1 98 ? 7.307 6.212 -5.360 1.00 71.75 98 GLN A C 1
ATOM 799 O O . GLN A 1 98 ? 7.989 6.884 -4.587 1.00 71.75 98 GLN A O 1
ATOM 804 N N . PHE A 1 99 ? 7.819 5.393 -6.276 1.00 69.62 99 PHE A N 1
ATOM 805 C CA . PHE A 1 99 ? 9.205 5.192 -6.705 1.00 69.62 99 PHE A CA 1
ATOM 806 C C . PHE A 1 99 ? 9.156 4.087 -7.765 1.00 69.62 99 PHE A C 1
ATOM 808 O O . PHE A 1 99 ? 8.263 3.248 -7.710 1.00 69.62 99 PHE A O 1
ATOM 815 N N . GLU A 1 100 ? 10.137 4.001 -8.659 1.00 79.06 100 GLU A N 1
ATOM 816 C CA . GLU A 1 100 ? 10.263 2.859 -9.576 1.00 79.06 100 GLU A CA 1
ATOM 817 C C . GLU A 1 100 ? 10.317 1.536 -8.791 1.00 79.06 100 GLU A C 1
ATOM 819 O O . GLU A 1 100 ? 11.330 1.177 -8.178 1.00 79.06 100 GLU A O 1
ATOM 824 N N . CYS A 1 101 ? 9.173 0.852 -8.716 1.00 88.94 101 CYS A N 1
ATOM 825 C CA . CYS A 1 101 ? 9.029 -0.388 -7.975 1.00 88.94 101 CYS A CA 1
ATOM 826 C C . CYS A 1 101 ? 9.855 -1.467 -8.681 1.00 88.94 101 CYS A C 1
ATOM 828 O O . CYS A 1 101 ? 9.628 -1.697 -9.864 1.00 88.94 101 CYS A O 1
ATOM 830 N N . PRO A 1 102 ? 10.750 -2.183 -7.981 1.00 89.50 102 PRO A N 1
ATOM 831 C CA . PRO A 1 102 ? 11.647 -3.146 -8.624 1.00 89.50 102 PRO A CA 1
ATOM 832 C C . PRO A 1 102 ? 10.931 -4.380 -9.191 1.00 89.50 102 PRO A C 1
ATOM 834 O O . PRO A 1 102 ? 11.553 -5.178 -9.877 1.00 89.50 102 PRO A O 1
ATOM 837 N N . PHE A 1 103 ? 9.646 -4.557 -8.872 1.00 92.00 103 PHE A N 1
ATOM 838 C CA . PHE A 1 103 ? 8.809 -5.645 -9.382 1.00 92.00 103 PHE A CA 1
ATOM 839 C C . PHE A 1 103 ? 7.814 -5.185 -10.443 1.00 92.00 103 PHE A C 1
ATOM 841 O O . PHE A 1 103 ? 7.019 -5.995 -10.911 1.00 92.00 103 PHE A O 1
ATOM 848 N N . PHE A 1 104 ? 7.778 -3.885 -10.734 1.00 92.50 104 PHE A N 1
ATOM 849 C CA . PHE A 1 104 ? 6.904 -3.332 -11.750 1.00 92.50 104 PHE A CA 1
ATOM 850 C C . PHE A 1 104 ? 7.586 -3.455 -13.109 1.00 92.50 104 PHE A C 1
ATOM 852 O O . PHE A 1 104 ? 8.719 -3.011 -13.272 1.00 92.50 104 PHE A O 1
ATOM 859 N N . VAL A 1 105 ? 6.879 -4.057 -14.057 1.00 90.69 105 VAL A N 1
ATOM 860 C CA . VAL A 1 105 ? 7.320 -4.239 -15.435 1.00 90.69 105 VAL A CA 1
ATOM 861 C C . VAL A 1 105 ? 6.396 -3.417 -16.325 1.00 90.69 105 VAL A C 1
ATOM 863 O O . VAL A 1 105 ? 5.170 -3.511 -16.214 1.00 90.69 105 VAL A O 1
ATOM 866 N N . ASP A 1 106 ? 6.997 -2.587 -17.172 1.00 90.44 106 ASP A N 1
ATOM 867 C CA . ASP A 1 106 ? 6.312 -1.727 -18.134 1.00 90.44 106 ASP A CA 1
ATOM 868 C C . ASP A 1 106 ? 6.801 -2.082 -19.540 1.00 90.44 106 ASP A C 1
ATOM 870 O O . ASP A 1 106 ? 7.910 -1.718 -19.927 1.00 90.44 106 ASP A O 1
ATOM 874 N N . GLU A 1 107 ? 5.994 -2.842 -20.277 1.00 89.00 107 GLU A N 1
ATOM 875 C CA . GLU A 1 107 ? 6.275 -3.265 -21.655 1.00 89.00 107 GLU A CA 1
ATOM 876 C C . GLU A 1 107 ? 5.563 -2.367 -22.682 1.00 89.00 107 GLU A C 1
ATOM 878 O O . GLU A 1 107 ? 5.505 -2.692 -23.868 1.00 89.00 107 GLU A O 1
ATOM 883 N N . GLY A 1 108 ? 5.017 -1.227 -22.244 1.00 83.62 108 GLY A N 1
ATOM 884 C CA . GLY A 1 108 ? 4.352 -0.252 -23.100 1.00 83.62 108 GLY A CA 1
ATOM 885 C C . GLY A 1 108 ? 2.876 -0.025 -22.760 1.00 83.62 108 GLY A C 1
ATOM 886 O O . GLY A 1 108 ? 2.378 -0.450 -21.711 1.00 83.62 108 GLY A O 1
ATOM 887 N N . PRO A 1 109 ? 2.144 0.687 -23.638 1.00 77.38 109 PRO A N 1
ATOM 888 C CA . PRO A 1 109 ? 0.761 1.070 -23.388 1.00 77.38 109 PRO A CA 1
ATOM 889 C C . PRO A 1 109 ? -0.113 -0.157 -23.127 1.00 77.38 109 PRO A C 1
ATOM 891 O O . PRO A 1 109 ? -0.196 -1.056 -23.958 1.00 77.38 109 PRO A O 1
ATOM 894 N N . TYR A 1 110 ? -0.776 -0.174 -21.970 1.00 74.75 110 TYR A N 1
ATOM 895 C CA . TYR A 1 110 ? -1.679 -1.245 -21.528 1.00 74.75 110 TYR A CA 1
ATOM 896 C C . TYR A 1 110 ? -1.028 -2.612 -21.260 1.00 74.75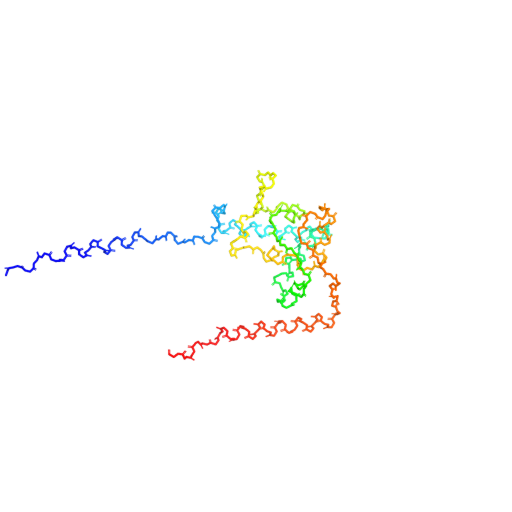 110 TYR A C 1
ATOM 898 O O . TYR A 1 110 ? -1.742 -3.541 -20.893 1.00 74.75 110 TYR A O 1
ATOM 906 N N . ASN A 1 111 ? 0.301 -2.730 -21.351 1.00 86.44 111 ASN A N 1
ATOM 907 C CA . ASN A 1 111 ? 1.031 -3.954 -21.027 1.00 86.44 111 ASN A CA 1
ATOM 908 C C . ASN A 1 111 ? 1.963 -3.724 -19.833 1.00 86.44 111 ASN A C 1
ATOM 910 O O . ASN A 1 111 ? 3.188 -3.691 -19.937 1.00 86.44 111 ASN A O 1
ATOM 914 N N . THR A 1 112 ? 1.352 -3.504 -18.672 1.00 90.06 112 THR A N 1
ATOM 915 C CA . THR A 1 112 ? 2.074 -3.342 -17.412 1.00 90.06 112 THR A CA 1
ATOM 916 C C . THR A 1 112 ? 1.679 -4.441 -16.446 1.00 90.06 112 THR A C 1
ATOM 918 O O . THR A 1 112 ? 0.489 -4.709 -16.272 1.00 90.06 112 THR A O 1
ATOM 921 N N . HIS A 1 113 ? 2.644 -5.033 -15.754 1.00 90.19 113 HIS A N 1
ATOM 922 C CA . HIS A 1 113 ? 2.364 -6.060 -14.758 1.00 90.19 113 HIS A CA 1
ATOM 923 C C . HIS A 1 113 ? 3.323 -5.975 -13.568 1.00 90.19 113 HIS A C 1
ATOM 925 O O . HIS A 1 113 ? 4.273 -5.194 -13.535 1.00 90.19 113 HIS A O 1
ATOM 931 N N . CYS A 1 114 ? 3.029 -6.752 -12.527 1.00 91.06 114 CYS A N 1
ATOM 932 C CA . CYS A 1 114 ? 3.890 -6.876 -11.361 1.00 91.06 114 CYS A CA 1
ATOM 933 C C . CYS A 1 114 ? 4.294 -8.335 -11.203 1.00 91.06 114 CYS A C 1
ATOM 935 O O . CYS A 1 114 ? 3.423 -9.193 -11.042 1.00 91.06 114 CYS A O 1
ATOM 937 N N . MET A 1 115 ? 5.604 -8.581 -11.199 1.00 92.25 115 MET A N 1
ATOM 938 C CA . MET A 1 115 ? 6.196 -9.923 -11.191 1.00 92.25 115 MET A CA 1
ATOM 939 C C . MET A 1 115 ? 5.683 -10.767 -10.021 1.00 92.25 115 MET A C 1
ATOM 941 O O . MET A 1 115 ? 5.478 -11.961 -10.153 1.00 92.25 115 MET A O 1
ATOM 945 N N . ILE A 1 116 ? 5.443 -10.146 -8.861 1.00 92.62 116 ILE A N 1
ATOM 946 C CA . ILE A 1 116 ? 5.102 -10.855 -7.619 1.00 92.62 116 ILE A CA 1
ATOM 947 C C . ILE A 1 116 ? 3.639 -10.702 -7.194 1.00 92.62 116 ILE A C 1
ATOM 949 O O . ILE A 1 116 ? 3.300 -11.106 -6.090 1.00 92.62 116 ILE A O 1
ATOM 953 N N . TYR A 1 117 ? 2.762 -10.094 -8.001 1.00 90.69 117 TYR A N 1
ATOM 954 C CA . TYR A 1 117 ? 1.411 -9.740 -7.530 1.00 90.69 117 TYR A CA 1
ATOM 955 C C . TYR A 1 117 ? 0.515 -10.953 -7.258 1.00 90.69 117 TYR A C 1
ATOM 957 O O . TYR A 1 117 ? -0.321 -10.913 -6.360 1.00 90.69 117 TYR A O 1
ATOM 965 N N . THR A 1 118 ? 0.677 -12.020 -8.035 1.00 90.00 118 THR A N 1
ATOM 966 C CA . THR A 1 118 ? -0.075 -13.276 -7.895 1.00 90.00 118 THR A CA 1
ATOM 967 C C . THR A 1 118 ? 0.644 -14.307 -7.030 1.00 90.00 118 THR A C 1
ATOM 969 O O . THR A 1 118 ? 0.113 -15.395 -6.825 1.00 90.00 118 THR A O 1
ATOM 972 N N . SER A 1 119 ? 1.837 -13.990 -6.519 1.00 90.38 119 SER A N 1
ATOM 973 C CA . SER A 1 119 ? 2.598 -14.904 -5.673 1.00 90.38 119 SER A CA 1
ATOM 974 C C . SER A 1 119 ? 2.265 -14.706 -4.189 1.00 90.38 119 SER A C 1
ATOM 976 O O . SER A 1 119 ? 1.791 -13.636 -3.790 1.00 90.38 119 SER A O 1
ATOM 978 N N . PRO A 1 120 ? 2.598 -15.682 -3.322 1.00 90.12 120 PRO A N 1
ATOM 979 C CA . PRO A 1 120 ? 2.489 -15.533 -1.866 1.00 90.12 120 PRO A CA 1
ATOM 980 C C . PRO A 1 120 ? 3.346 -14.393 -1.286 1.00 90.12 120 PRO A C 1
ATOM 982 O O . PRO A 1 120 ? 3.253 -14.078 -0.101 1.00 90.12 120 PRO A O 1
ATOM 985 N N . HIS A 1 121 ? 4.213 -13.792 -2.103 1.00 91.19 121 HIS A N 1
ATOM 986 C CA . HIS A 1 121 ? 5.146 -12.742 -1.713 1.00 91.19 121 HIS A CA 1
ATOM 987 C C . HIS A 1 121 ? 4.652 -11.330 -2.059 1.00 91.19 121 HIS A C 1
ATOM 989 O O . HIS A 1 121 ? 5.342 -10.351 -1.760 1.00 91.19 121 HIS A O 1
ATOM 995 N N . ALA A 1 122 ? 3.466 -11.206 -2.664 1.00 92.12 122 ALA A N 1
ATOM 996 C CA . ALA A 1 122 ? 2.845 -9.925 -2.958 1.00 92.12 122 ALA A CA 1
ATOM 997 C C . ALA A 1 122 ? 2.754 -9.043 -1.691 1.00 92.12 122 ALA A C 1
ATOM 999 O O . ALA A 1 122 ? 2.262 -9.489 -0.651 1.00 92.12 122 ALA A O 1
ATOM 1000 N N . PRO A 1 123 ? 3.191 -7.770 -1.735 1.00 92.50 123 PRO A N 1
ATOM 1001 C CA . PRO A 1 123 ? 3.109 -6.902 -0.569 1.00 92.50 123 PRO A CA 1
ATOM 1002 C C . PRO A 1 123 ? 1.654 -6.670 -0.141 1.00 92.50 123 PRO A C 1
ATOM 1004 O O . PRO A 1 123 ? 0.836 -6.212 -0.941 1.00 92.50 123 PRO A O 1
ATOM 1007 N N . ASN A 1 124 ? 1.355 -6.842 1.151 1.00 93.88 124 ASN A N 1
ATOM 1008 C CA . ASN A 1 124 ? 0.028 -6.549 1.719 1.00 93.88 124 ASN A CA 1
ATOM 1009 C C . ASN A 1 124 ? -0.469 -5.133 1.377 1.00 93.88 124 ASN A C 1
ATOM 1011 O O . ASN A 1 124 ? -1.650 -4.927 1.126 1.00 93.88 124 ASN A O 1
ATOM 1015 N N . ALA A 1 125 ? 0.449 -4.166 1.300 1.00 92.50 125 ALA A N 1
ATOM 1016 C CA . ALA A 1 125 ? 0.161 -2.783 0.917 1.00 92.50 125 ALA A CA 1
ATOM 1017 C C . ALA A 1 125 ? -0.423 -2.630 -0.497 1.00 92.50 125 ALA A C 1
ATOM 1019 O O . ALA A 1 125 ? -1.093 -1.639 -0.775 1.00 92.50 125 ALA A O 1
ATOM 1020 N N . CYS A 1 126 ? -0.108 -3.567 -1.391 1.00 92.25 126 CYS A N 1
ATOM 1021 C CA . CYS A 1 126 ? -0.602 -3.618 -2.763 1.00 92.25 126 CYS A CA 1
ATOM 1022 C C . CYS A 1 126 ? -1.902 -4.424 -2.845 1.00 92.25 126 CYS A C 1
ATOM 1024 O O . CYS A 1 126 ? -2.818 -4.020 -3.554 1.00 92.25 126 CYS A O 1
ATOM 1026 N N . LEU A 1 127 ? -1.997 -5.530 -2.099 1.00 93.00 127 LEU A N 1
ATOM 1027 C CA . LEU A 1 127 ? -3.185 -6.391 -2.069 1.00 93.00 127 LEU A CA 1
ATOM 1028 C C . LEU A 1 127 ? -4.392 -5.716 -1.406 1.00 93.00 127 LEU A C 1
ATOM 1030 O O . LEU A 1 127 ? -5.522 -5.877 -1.852 1.00 93.00 127 LEU A O 1
ATOM 1034 N N . LYS A 1 128 ? -4.153 -4.942 -0.344 1.00 93.62 128 LYS A N 1
ATOM 1035 C CA . LYS A 1 128 ? -5.200 -4.272 0.440 1.00 93.62 128 LYS A CA 1
ATOM 1036 C C . LYS A 1 128 ? -5.469 -2.834 -0.016 1.00 93.62 128 LYS A C 1
ATOM 1038 O O . LYS A 1 128 ? -6.151 -2.093 0.680 1.00 93.62 128 LYS A O 1
ATOM 1043 N N . PHE A 1 129 ? -4.904 -2.405 -1.146 1.00 93.31 129 PHE A N 1
ATOM 1044 C CA . PHE A 1 129 ? -5.094 -1.045 -1.647 1.00 93.31 129 PHE A CA 1
ATOM 1045 C C . PHE A 1 129 ? -6.526 -0.825 -2.179 1.00 93.31 129 PHE A C 1
ATOM 1047 O O . PHE A 1 129 ? -7.055 -1.708 -2.860 1.00 93.31 129 PHE A O 1
ATOM 1054 N N . PRO A 1 130 ? -7.111 0.373 -1.987 1.00 93.69 130 PRO A N 1
ATOM 1055 C CA . PRO A 1 130 ? -6.768 1.398 -0.990 1.00 93.69 130 PRO A CA 1
ATOM 1056 C C . PRO A 1 130 ? -7.131 0.971 0.444 1.00 93.69 130 PRO A C 1
ATOM 1058 O O . PRO A 1 130 ? -8.200 0.415 0.673 1.00 93.69 130 PRO A O 1
ATOM 1061 N N . VAL A 1 131 ? -6.263 1.283 1.416 1.00 93.00 131 VAL A N 1
ATOM 1062 C CA . VAL A 1 131 ? -6.509 0.978 2.843 1.00 93.00 131 VAL A CA 1
ATOM 1063 C C . VAL A 1 131 ? -7.352 2.068 3.503 1.00 93.00 131 VAL A C 1
ATOM 1065 O O . VAL A 1 131 ? -8.172 1.797 4.376 1.00 93.00 131 VAL A O 1
ATOM 1068 N N . ASP A 1 132 ? -7.149 3.316 3.093 1.00 91.94 132 ASP A N 1
ATOM 1069 C CA . ASP A 1 132 ? -7.871 4.483 3.590 1.00 91.94 132 ASP A CA 1
ATOM 1070 C C . ASP A 1 132 ? -8.309 5.364 2.405 1.00 91.94 132 ASP A C 1
ATOM 1072 O O . ASP A 1 132 ? -7.555 5.454 1.431 1.00 91.94 132 ASP A O 1
ATOM 1076 N N . PRO A 1 133 ? -9.466 6.051 2.462 1.00 92.69 133 PRO A N 1
ATOM 1077 C CA . PRO A 1 133 ? -9.871 7.023 1.444 1.00 92.69 133 PRO A CA 1
ATOM 1078 C C . PRO A 1 133 ? -8.780 8.038 1.082 1.00 92.69 133 PRO A C 1
ATOM 1080 O O . PRO A 1 133 ? -8.646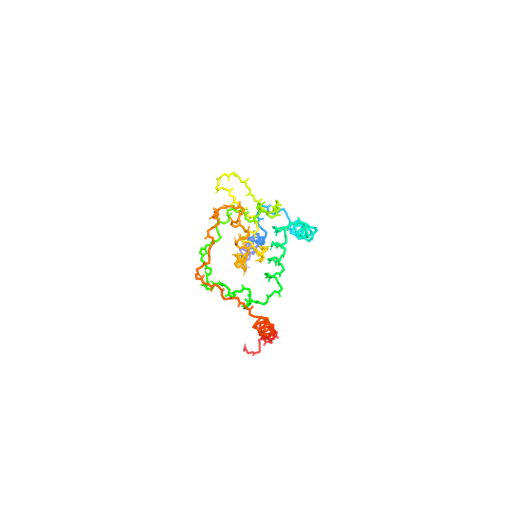 8.406 -0.086 1.00 92.69 133 PRO A O 1
ATOM 1083 N N . LEU A 1 134 ? -7.941 8.426 2.049 1.00 91.19 134 LEU A N 1
ATOM 1084 C CA . LEU A 1 134 ? -6.803 9.311 1.808 1.00 91.19 134 LEU A CA 1
ATOM 1085 C C . LEU A 1 134 ? -5.778 8.718 0.823 1.00 91.19 134 LEU A C 1
ATOM 1087 O O . LEU A 1 134 ? -5.181 9.464 0.050 1.00 91.19 134 LEU A O 1
ATOM 1091 N N . ASP A 1 135 ? -5.570 7.394 0.816 1.00 92.19 135 ASP A N 1
ATOM 1092 C CA . ASP A 1 135 ? -4.645 6.747 -0.129 1.00 92.19 135 ASP A CA 1
ATOM 1093 C C . ASP A 1 135 ? -5.079 6.974 -1.574 1.00 92.19 135 ASP A C 1
ATOM 1095 O O . ASP A 1 135 ? -4.250 7.261 -2.438 1.00 92.19 135 ASP A O 1
ATOM 1099 N N . LEU A 1 136 ? -6.381 6.833 -1.824 1.00 92.12 136 LEU A N 1
ATOM 1100 C CA . LEU A 1 136 ? -6.948 7.014 -3.148 1.00 92.12 136 LEU A CA 1
ATOM 1101 C C . LEU A 1 136 ? -6.981 8.495 -3.532 1.00 92.12 136 LEU A C 1
ATOM 1103 O O . LEU A 1 136 ? -6.619 8.823 -4.654 1.00 92.12 136 LEU A O 1
ATOM 1107 N N . GLN A 1 137 ? -7.336 9.385 -2.601 1.00 91.62 137 GLN A N 1
ATOM 1108 C CA . GLN A 1 137 ? -7.351 10.829 -2.841 1.00 91.62 137 GLN A CA 1
ATOM 1109 C C . GLN A 1 137 ? -5.968 11.356 -3.254 1.00 91.62 137 GLN A C 1
ATOM 1111 O O . GLN A 1 137 ? -5.851 12.097 -4.228 1.00 91.62 137 GLN A O 1
ATOM 1116 N N . LEU A 1 138 ? -4.911 10.949 -2.540 1.00 91.00 138 LEU A N 1
ATOM 1117 C CA . LEU A 1 138 ? -3.538 11.346 -2.861 1.00 91.00 138 LEU A CA 1
ATOM 1118 C C . LEU A 1 138 ? -3.064 10.766 -4.195 1.00 91.00 138 LEU A C 1
ATOM 1120 O O . LEU A 1 138 ? -2.310 11.426 -4.900 1.00 91.00 138 LEU A O 1
ATOM 1124 N N . LEU A 1 139 ? -3.498 9.552 -4.544 1.00 90.19 139 LEU A N 1
ATOM 1125 C CA . LEU A 1 139 ? -3.186 8.948 -5.837 1.00 90.19 139 LEU A CA 1
ATOM 1126 C C . LEU A 1 139 ? -3.901 9.686 -6.978 1.00 90.19 139 LEU A C 1
ATOM 1128 O O . LEU A 1 139 ? -3.266 10.077 -7.951 1.00 90.19 139 LEU A O 1
ATOM 1132 N N . GLN A 1 140 ? -5.215 9.880 -6.855 1.00 90.75 140 GLN A N 1
ATOM 1133 C CA . GLN A 1 140 ? -6.060 10.486 -7.886 1.00 90.75 140 GLN A CA 1
ATOM 1134 C C . GLN A 1 140 ? -5.684 11.937 -8.181 1.00 90.75 140 GLN A C 1
ATOM 1136 O O . GLN A 1 140 ? -5.829 12.355 -9.327 1.00 90.75 140 GLN A O 1
ATOM 1141 N N . ARG A 1 141 ? -5.154 12.669 -7.192 1.00 90.75 141 ARG A N 1
ATOM 1142 C CA . ARG A 1 141 ? -4.588 14.009 -7.389 1.00 90.75 141 ARG A CA 1
ATOM 1143 C C . ARG A 1 141 ? -3.504 14.040 -8.472 1.00 90.75 141 ARG A C 1
ATOM 1145 O O . ARG A 1 141 ? -3.436 15.015 -9.207 1.00 90.75 141 ARG A O 1
ATOM 1152 N N . GLU A 1 142 ? -2.699 12.985 -8.579 1.00 89.88 142 GLU A N 1
ATOM 1153 C CA . GLU A 1 142 ? -1.580 12.918 -9.527 1.00 89.88 142 GLU A CA 1
ATOM 1154 C C . GLU A 1 142 ? -1.973 12.313 -10.881 1.00 89.88 142 GLU A C 1
ATOM 1156 O O . GLU A 1 142 ? -1.421 12.686 -11.909 1.00 89.88 142 GLU A O 1
ATOM 1161 N N . ILE A 1 143 ? -2.923 11.371 -10.900 1.00 89.44 143 ILE A N 1
ATOM 1162 C CA . ILE A 1 143 ? -3.292 10.616 -12.120 1.00 89.44 143 ILE A CA 1
ATOM 1163 C C . ILE A 1 143 ? -4.627 11.024 -12.741 1.00 89.44 143 ILE A C 1
ATOM 1165 O O . ILE A 1 143 ? -5.098 10.339 -13.645 1.00 89.44 143 ILE A O 1
ATOM 1169 N N . GLY A 1 144 ? -5.292 12.056 -12.221 1.00 86.62 144 GLY A N 1
ATOM 1170 C CA . GLY A 1 144 ? -6.550 12.560 -12.779 1.00 86.62 144 GLY A CA 1
ATOM 1171 C C . GLY A 1 144 ? -7.657 11.504 -12.861 1.00 86.62 144 GLY A C 1
ATOM 1172 O O . GLY A 1 144 ? -8.223 11.283 -13.923 1.00 86.62 144 GLY A O 1
ATOM 1173 N N . HIS A 1 145 ? -7.954 10.823 -11.749 1.00 86.31 145 HIS A N 1
ATOM 1174 C CA . HIS A 1 145 ? -9.004 9.788 -11.660 1.00 86.31 145 HIS A CA 1
ATOM 1175 C C . HIS A 1 145 ? -8.833 8.553 -12.570 1.00 86.31 145 HIS A C 1
ATOM 1177 O O . HIS A 1 145 ? -9.760 7.761 -12.700 1.00 86.31 145 HIS A O 1
ATOM 1183 N N . ALA A 1 146 ? -7.637 8.300 -13.110 1.00 90.19 146 ALA A N 1
ATOM 1184 C CA . ALA A 1 146 ? -7.369 7.100 -13.911 1.00 90.19 146 ALA A CA 1
ATOM 1185 C C . ALA A 1 146 ? -7.408 5.769 -13.121 1.00 90.19 146 ALA A C 1
ATOM 1187 O O . ALA A 1 146 ? -7.415 4.690 -13.714 1.00 90.19 146 ALA A O 1
ATOM 1188 N N . CYS A 1 147 ? -7.408 5.807 -11.782 1.00 91.69 147 CYS A N 1
ATOM 1189 C CA . CYS A 1 147 ? -7.544 4.600 -10.966 1.00 91.69 147 CYS A CA 1
ATOM 1190 C C . CYS A 1 147 ? -9.014 4.180 -10.873 1.00 91.69 147 CYS A C 1
ATOM 1192 O O . CYS A 1 147 ? -9.863 4.972 -10.480 1.00 91.69 147 CYS A O 1
ATOM 1194 N N . THR A 1 148 ? -9.272 2.905 -11.156 1.00 93.88 148 THR A N 1
ATOM 1195 C CA . THR A 1 148 ? -10.590 2.251 -11.124 1.00 93.88 148 THR A CA 1
ATOM 1196 C C . THR A 1 148 ? -11.230 2.187 -9.739 1.00 93.88 148 THR A C 1
ATOM 1198 O O . THR A 1 148 ? -12.435 1.974 -9.636 1.00 93.88 148 THR A O 1
ATOM 1201 N N . PHE A 1 149 ? -10.451 2.338 -8.665 1.00 94.75 149 PHE A N 1
ATOM 1202 C CA . PHE A 1 149 ? -10.999 2.381 -7.315 1.00 94.75 149 PHE A CA 1
ATOM 1203 C C . PHE A 1 149 ? -11.736 3.695 -7.056 1.00 94.75 149 PHE A C 1
ATOM 1205 O O . PHE A 1 149 ? -11.262 4.769 -7.423 1.00 94.75 149 PHE A O 1
ATOM 1212 N N . TYR A 1 150 ? -12.852 3.604 -6.336 1.00 93.81 150 TYR A N 1
ATOM 1213 C CA . TYR A 1 150 ? -13.586 4.745 -5.791 1.00 93.81 150 TYR A CA 1
ATOM 1214 C C . TYR A 1 150 ? -14.290 4.364 -4.483 1.00 93.81 150 TYR A C 1
ATOM 1216 O O . TYR A 1 150 ? -14.432 3.183 -4.159 1.00 93.81 150 TYR A O 1
ATOM 1224 N N . PHE A 1 151 ? -14.685 5.369 -3.702 1.00 93.00 151 PHE A N 1
ATOM 1225 C CA . PHE A 1 151 ? -15.471 5.186 -2.483 1.00 93.00 151 PHE A CA 1
ATOM 1226 C C . PHE A 1 151 ? -16.863 5.776 -2.689 1.00 93.00 151 PHE A C 1
ATOM 1228 O O . PHE A 1 151 ? -16.988 6.956 -3.011 1.00 93.00 151 PHE A O 1
ATOM 1235 N N . GLU A 1 152 ? -17.897 4.963 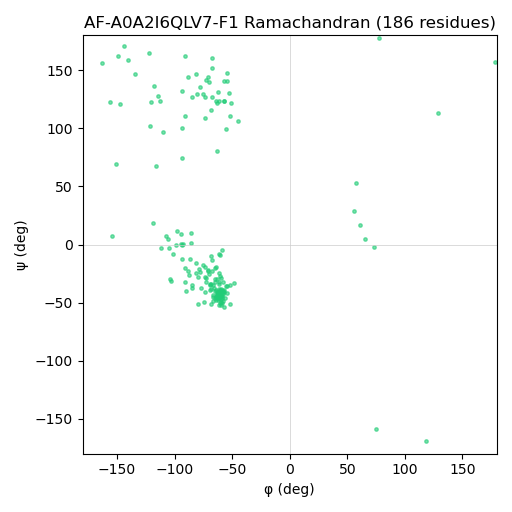-2.494 1.00 92.69 152 GLU A N 1
ATOM 1236 C CA . GLU A 1 152 ? -19.285 5.423 -2.500 1.00 92.69 152 GLU A CA 1
ATOM 1237 C C . GLU A 1 152 ? -19.719 5.876 -1.106 1.00 92.69 152 GLU A C 1
ATOM 1239 O O . GLU A 1 152 ? -19.344 5.286 -0.093 1.00 92.69 152 GLU A O 1
ATOM 1244 N N . GLY A 1 153 ? -20.552 6.915 -1.050 1.00 89.00 153 GLY A N 1
ATOM 1245 C CA . GLY A 1 153 ? -21.079 7.450 0.201 1.00 89.00 153 GLY A CA 1
ATOM 1246 C C . GLY A 1 153 ? -20.059 8.262 1.005 1.00 89.00 153 GLY A C 1
ATOM 1247 O O . GLY A 1 153 ? -19.090 8.805 0.477 1.00 89.00 153 GLY A O 1
ATOM 1248 N N . LYS A 1 154 ? -20.316 8.398 2.309 1.00 83.06 154 LYS A N 1
ATOM 1249 C CA . LYS A 1 154 ? -19.454 9.137 3.240 1.00 83.06 154 LYS A CA 1
ATOM 1250 C C . LYS A 1 154 ? -18.780 8.137 4.181 1.00 83.06 154 LYS A C 1
ATOM 1252 O O . LYS A 1 154 ? -19.418 7.741 5.157 1.00 83.06 154 LYS A O 1
ATOM 1257 N N . PRO A 1 155 ? -17.530 7.709 3.917 1.00 84.00 155 PRO A N 1
ATOM 1258 C CA . PRO A 1 155 ? -16.827 6.805 4.818 1.00 84.00 155 PRO A CA 1
ATOM 1259 C C . PRO A 1 155 ? -16.749 7.435 6.213 1.00 84.00 155 PRO A C 1
ATOM 1261 O O . PRO A 1 155 ? -16.280 8.566 6.374 1.00 84.00 155 PRO A O 1
ATOM 1264 N N . GLN A 1 156 ? -17.250 6.717 7.219 1.00 82.00 156 GLN A N 1
ATOM 1265 C CA . GLN A 1 156 ? -17.312 7.219 8.588 1.00 82.00 156 GLN A CA 1
ATOM 1266 C C . GLN A 1 156 ? -15.896 7.438 9.130 1.00 82.00 156 GLN A C 1
ATOM 1268 O O . GLN A 1 156 ? -15.073 6.522 9.146 1.00 82.00 156 GLN A O 1
ATOM 1273 N N . LYS A 1 157 ? -15.607 8.661 9.579 1.00 85.75 157 LYS A N 1
ATOM 1274 C CA . LYS A 1 157 ? -14.356 8.960 10.278 1.00 85.75 157 LYS A CA 1
ATOM 1275 C C . LYS A 1 157 ? -14.452 8.402 11.690 1.00 85.75 157 LYS A C 1
ATOM 1277 O O . LYS A 1 157 ? -15.427 8.672 12.385 1.00 85.75 157 LYS A O 1
ATOM 1282 N N . LEU A 1 158 ? -13.442 7.647 12.105 1.00 88.44 158 LEU A N 1
ATOM 1283 C CA . LEU A 1 158 ? -13.393 7.112 13.459 1.00 88.44 158 LEU A CA 1
ATOM 1284 C C . LEU A 1 158 ? -12.952 8.196 14.433 1.00 88.44 158 LEU A C 1
ATOM 1286 O O . LEU A 1 158 ? -11.956 8.885 14.199 1.00 88.44 158 LEU A O 1
ATOM 1290 N N . SER A 1 159 ? -13.649 8.275 15.559 1.00 93.31 159 SER A N 1
ATOM 1291 C CA . SER A 1 159 ? -13.120 8.930 16.748 1.00 93.31 159 SER A CA 1
ATOM 1292 C C . SER A 1 159 ? -11.934 8.142 17.321 1.00 93.31 159 SER A C 1
ATOM 1294 O O . SER A 1 159 ? -11.758 6.946 17.068 1.00 93.31 159 SER A O 1
ATOM 1296 N N . VAL A 1 160 ? -11.114 8.804 18.141 1.00 93.69 160 VAL A N 1
ATOM 1297 C CA . VAL A 1 160 ? -9.963 8.168 18.808 1.00 93.69 160 VAL A CA 1
ATOM 1298 C C . VAL A 1 160 ? -10.412 6.994 19.689 1.00 93.69 160 VAL A C 1
ATOM 1300 O O . VAL A 1 160 ? -9.771 5.944 19.694 1.00 93.69 160 VAL A O 1
ATOM 1303 N N . LEU A 1 161 ? -11.547 7.130 20.381 1.00 95.38 161 LEU A N 1
ATOM 1304 C CA . LEU A 1 161 ? -12.093 6.071 21.235 1.00 95.38 161 LEU A CA 1
ATOM 1305 C C . LEU A 1 161 ? -12.555 4.857 20.424 1.00 95.38 161 LEU A C 1
ATOM 1307 O O . LEU A 1 161 ? -12.245 3.722 20.786 1.00 95.38 161 LEU A O 1
ATOM 1311 N N . GLU A 1 162 ? -13.245 5.075 19.304 1.00 93.88 162 GLU A N 1
ATOM 1312 C CA . GLU A 1 162 ? -13.646 3.988 18.402 1.00 93.88 162 GLU A CA 1
ATOM 1313 C C . GLU A 1 162 ? -12.434 3.290 17.792 1.00 93.88 162 GLU A C 1
ATOM 1315 O O . GLU A 1 162 ? -12.415 2.063 17.697 1.00 93.88 162 GLU A O 1
ATOM 1320 N N . PHE A 1 163 ? -11.397 4.050 17.430 1.00 93.94 163 PHE A N 1
ATOM 1321 C CA . PHE A 1 163 ? -10.144 3.490 16.941 1.00 93.94 163 PHE A CA 1
ATOM 1322 C C . PHE A 1 163 ? -9.505 2.560 17.980 1.00 93.94 163 PHE A C 1
ATOM 1324 O O . PHE A 1 163 ? -9.189 1.414 17.660 1.00 93.94 163 PHE A O 1
ATOM 1331 N N . ILE A 1 164 ? -9.361 3.015 19.231 1.00 95.69 164 ILE A N 1
ATOM 1332 C CA . ILE A 1 164 ? -8.794 2.211 20.326 1.00 95.69 164 ILE A CA 1
ATOM 1333 C C . ILE A 1 164 ? -9.653 0.964 20.580 1.00 95.69 164 ILE A C 1
ATOM 1335 O O . ILE A 1 164 ? -9.128 -0.144 20.726 1.00 95.69 164 ILE A O 1
ATOM 1339 N N . LYS A 1 165 ? -10.981 1.113 20.581 1.00 95.69 165 LYS A N 1
ATOM 1340 C CA . LYS A 1 165 ? -11.920 -0.001 20.756 1.00 95.69 165 LYS A CA 1
ATOM 1341 C C . LYS A 1 165 ? -11.764 -1.053 19.657 1.00 95.69 165 LYS A C 1
ATOM 1343 O O . LYS A 1 165 ? -11.610 -2.232 19.962 1.00 95.69 165 LYS A O 1
ATOM 1348 N N . LEU A 1 166 ? -11.759 -0.653 18.387 1.00 93.81 166 LEU A N 1
ATOM 1349 C CA . LEU A 1 166 ? -11.571 -1.594 17.281 1.00 93.81 166 LEU A CA 1
ATOM 1350 C C . LEU A 1 166 ? -10.182 -2.229 17.307 1.00 93.81 166 LEU A C 1
ATOM 1352 O O . LEU A 1 166 ? -10.062 -3.430 17.069 1.00 93.81 166 LEU A O 1
ATOM 1356 N N . TYR A 1 167 ? -9.143 -1.459 17.624 1.00 95.19 167 TYR A N 1
ATOM 1357 C CA . TYR A 1 167 ? -7.785 -1.981 17.722 1.00 95.19 167 TYR A CA 1
ATOM 1358 C C . TYR A 1 167 ? -7.688 -3.087 18.781 1.00 95.19 167 TYR A C 1
ATOM 1360 O O . TYR A 1 167 ? -7.256 -4.199 18.484 1.00 95.19 167 TYR A O 1
ATOM 1368 N N . THR A 1 168 ? -8.164 -2.819 20.000 1.00 96.19 168 THR A N 1
ATOM 1369 C CA . THR A 1 168 ? -8.147 -3.792 21.106 1.00 96.19 168 THR A CA 1
ATOM 1370 C C . THR A 1 168 ? -8.986 -5.035 20.803 1.00 96.19 168 THR A C 1
ATOM 1372 O O . THR A 1 168 ? -8.537 -6.154 21.060 1.00 96.19 168 THR A O 1
ATOM 1375 N N . GLN A 1 169 ? -10.161 -4.874 20.184 1.00 95.00 169 GLN A N 1
ATOM 1376 C CA . GLN A 1 169 ? -10.978 -5.996 19.708 1.00 95.00 169 GLN A CA 1
ATOM 1377 C C . GLN A 1 169 ? -10.239 -6.846 18.669 1.00 95.00 169 GLN A C 1
ATOM 1379 O O . GLN A 1 169 ? -10.226 -8.073 18.777 1.00 95.00 169 GLN A O 1
ATOM 1384 N N . GLY A 1 170 ? -9.589 -6.207 17.697 1.00 94.00 170 GLY A N 1
ATOM 1385 C CA . GLY A 1 170 ? -8.825 -6.884 16.655 1.00 94.00 170 GLY A CA 1
ATOM 1386 C C . GLY A 1 170 ? -7.637 -7.670 17.212 1.00 94.00 170 GLY A C 1
ATOM 1387 O O . GLY A 1 170 ? -7.436 -8.831 16.853 1.00 94.00 170 GLY A O 1
ATOM 1388 N N . VAL A 1 171 ? -6.899 -7.084 18.161 1.00 94.19 171 VAL A N 1
ATOM 1389 C CA . VAL A 1 171 ? -5.808 -7.768 18.876 1.00 94.19 171 VAL A CA 1
ATOM 1390 C C . VAL A 1 171 ? -6.339 -8.974 19.654 1.00 94.19 171 VAL A C 1
ATOM 1392 O O . VAL A 1 171 ? -5.785 -10.068 19.542 1.00 94.19 171 VAL A O 1
ATOM 1395 N N . ARG A 1 172 ? -7.450 -8.822 20.388 1.00 94.50 172 ARG A N 1
ATOM 1396 C CA . ARG A 1 172 ? -8.079 -9.925 21.133 1.00 94.50 172 ARG A CA 1
ATOM 1397 C C . ARG A 1 172 ? -8.497 -11.073 20.212 1.00 94.50 172 ARG A C 1
ATOM 1399 O O . ARG A 1 172 ? -8.233 -12.230 20.529 1.00 94.50 172 ARG A O 1
ATOM 1406 N N . GLN A 1 173 ? -9.116 -10.767 19.071 1.00 93.12 173 GLN A N 1
ATOM 1407 C CA . GLN A 1 173 ? -9.504 -11.768 18.073 1.00 93.12 173 GLN A CA 1
ATOM 1408 C C . GLN A 1 173 ? -8.287 -12.483 17.474 1.00 93.12 173 GLN A C 1
ATOM 1410 O O . GLN A 1 173 ? -8.322 -13.700 17.301 1.00 93.12 173 GLN A O 1
ATOM 1415 N N . HIS A 1 174 ? -7.202 -11.758 17.186 1.00 90.69 174 HIS A N 1
ATOM 1416 C CA . HIS A 1 174 ? -5.967 -12.360 16.681 1.00 90.69 174 HIS A CA 1
ATOM 1417 C C . HIS A 1 174 ? -5.352 -13.332 17.697 1.00 90.69 174 HIS A C 1
ATOM 1419 O O . HIS A 1 174 ? -5.005 -14.456 17.339 1.00 90.69 174 HIS A O 1
ATOM 1425 N N . MET A 1 175 ? -5.283 -12.931 18.969 1.00 91.88 175 MET A N 1
ATOM 1426 C CA . MET A 1 175 ? -4.809 -13.798 20.052 1.00 91.88 175 MET A CA 1
ATOM 1427 C C . MET A 1 175 ? -5.691 -15.042 20.217 1.00 91.88 175 MET A C 1
ATOM 1429 O O . MET A 1 175 ? -5.170 -16.144 20.363 1.00 91.88 175 MET A O 1
ATOM 1433 N N . ALA A 1 176 ? -7.019 -14.897 20.146 1.00 91.69 176 ALA A N 1
ATOM 1434 C CA . ALA A 1 176 ? -7.945 -16.028 20.221 1.00 91.69 176 ALA A CA 1
ATOM 1435 C C . ALA A 1 176 ? -7.747 -17.022 19.061 1.00 91.69 176 ALA A C 1
ATOM 1437 O O . ALA A 1 176 ? -7.688 -18.226 19.291 1.00 91.69 176 ALA A O 1
ATOM 1438 N N . LYS A 1 177 ? -7.570 -16.527 17.827 1.00 90.00 177 LYS A N 1
ATOM 1439 C CA . LYS A 1 177 ? -7.276 -17.372 16.656 1.00 90.00 177 LYS A CA 1
ATOM 1440 C C . LYS A 1 177 ? -5.958 -18.134 16.795 1.00 90.00 177 LYS A C 1
ATOM 1442 O O . LYS A 1 177 ? -5.897 -19.290 16.391 1.00 90.00 177 LYS A O 1
ATOM 1447 N N . ARG A 1 178 ? -4.917 -17.513 17.366 1.00 88.94 178 ARG A N 1
ATOM 1448 C CA . ARG A 1 178 ? -3.648 -18.206 17.646 1.00 88.94 178 ARG A CA 1
ATOM 1449 C C . ARG A 1 178 ? -3.839 -19.351 18.635 1.00 88.94 178 ARG A C 1
ATOM 1451 O O . ARG A 1 178 ? -3.445 -20.463 18.322 1.00 88.94 178 ARG A O 1
ATOM 1458 N N . LYS A 1 179 ? -4.544 -19.103 19.744 1.00 89.44 179 LYS A N 1
ATOM 1459 C CA . LYS A 1 179 ? -4.857 -20.144 20.735 1.00 89.44 179 LYS A CA 1
ATOM 1460 C C . LYS A 1 179 ? -5.633 -21.319 20.138 1.00 89.44 179 LYS A C 1
ATOM 1462 O O . LYS A 1 179 ? -5.337 -22.455 20.469 1.00 89.44 179 LYS A O 1
ATOM 1467 N N . LEU A 1 180 ? -6.595 -21.055 19.249 1.00 87.12 180 LEU A N 1
ATOM 1468 C CA . LEU A 1 180 ? -7.339 -22.112 18.553 1.00 87.12 180 LEU A CA 1
ATOM 1469 C C . LEU A 1 180 ? -6.452 -22.935 17.611 1.00 87.12 180 LEU A C 1
ATOM 1471 O O . LEU A 1 180 ? -6.639 -24.137 17.514 1.00 87.12 180 LEU A O 1
ATOM 1475 N N . LYS A 1 181 ? -5.488 -22.304 16.929 1.00 84.75 181 LYS A N 1
ATOM 1476 C CA . LYS A 1 181 ? -4.546 -23.001 16.038 1.00 84.75 181 LYS A CA 1
ATOM 1477 C C . LYS A 1 181 ? -3.506 -23.831 16.804 1.00 84.75 181 LYS A C 1
ATOM 1479 O O . LYS A 1 181 ? -2.977 -24.791 16.263 1.00 84.75 181 LYS A O 1
ATOM 1484 N N . GLU A 1 182 ? -3.174 -23.414 18.021 1.00 82.75 182 GLU A N 1
ATOM 1485 C CA . GLU A 1 182 ? -2.217 -24.087 18.907 1.00 82.75 182 GLU A CA 1
ATOM 1486 C C . GLU A 1 182 ? -2.864 -25.186 19.759 1.00 82.75 182 GLU A C 1
ATOM 1488 O O . GLU A 1 182 ? -2.145 -25.980 20.363 1.00 82.75 182 GLU A O 1
ATOM 1493 N N . ALA A 1 183 ? -4.199 -25.245 19.820 1.00 73.94 183 ALA A N 1
ATOM 1494 C CA . ALA A 1 183 ? -4.887 -26.361 20.446 1.00 73.94 183 ALA A CA 1
ATOM 1495 C C . ALA A 1 183 ? -4.554 -27.637 19.649 1.00 73.94 183 ALA A C 1
ATOM 1497 O O . ALA A 1 183 ? -4.791 -27.655 18.439 1.00 73.94 183 ALA A O 1
ATOM 1498 N N . PRO A 1 184 ? -3.966 -28.673 20.278 1.00 69.75 184 PRO A N 1
ATOM 1499 C CA . PRO A 1 184 ? -3.710 -29.931 19.593 1.00 69.75 184 PRO A CA 1
ATOM 1500 C C . PRO A 1 184 ? -5.032 -30.476 19.048 1.00 69.75 184 PRO A C 1
ATOM 1502 O O . PRO A 1 184 ? -6.060 -30.364 19.718 1.00 69.75 184 PRO A O 1
ATOM 1505 N N . GLU A 1 185 ? -5.006 -31.049 17.843 1.00 63.94 185 GLU A N 1
ATOM 1506 C CA . GLU A 1 185 ? -6.109 -31.848 17.300 1.00 63.94 185 GLU A CA 1
ATOM 1507 C C . GLU A 1 185 ? -6.294 -33.079 18.204 1.00 63.94 185 GLU A C 1
ATOM 1509 O O . GLU A 1 185 ? -5.743 -34.147 17.965 1.00 63.94 185 GLU A O 1
ATOM 1514 N N . SER A 1 186 ? -6.971 -32.902 19.337 1.00 63.00 186 SER A N 1
ATOM 1515 C CA . SER A 1 186 ? -7.359 -33.986 20.230 1.00 63.00 186 SER A CA 1
ATOM 1516 C C . SER A 1 186 ? -8.776 -34.428 19.867 1.00 63.00 186 SER A C 1
ATOM 1518 O O . SER A 1 186 ? -9.737 -33.762 20.262 1.00 63.00 186 SER A O 1
ATOM 1520 N N . GLY A 1 187 ? -8.863 -35.531 19.121 1.00 59.41 187 GLY A N 1
ATOM 1521 C CA . GLY A 1 187 ? -10.077 -36.244 18.692 1.00 59.41 187 GLY A CA 1
ATOM 1522 C C . GLY A 1 187 ? -10.023 -36.468 17.175 1.00 59.41 187 GLY A C 1
ATOM 1523 O O . GLY A 1 187 ? -9.994 -35.485 16.440 1.00 59.41 187 GLY A O 1
ATOM 1524 N N . ASP A 1 188 ? -9.917 -37.675 16.617 1.00 42.53 188 ASP A N 1
ATOM 1525 C CA . ASP A 1 188 ? -10.165 -39.051 17.089 1.00 42.53 188 ASP A CA 1
ATOM 1526 C C . ASP A 1 188 ? -9.168 -40.040 16.450 1.00 42.53 188 ASP A C 1
ATOM 1528 O O . ASP A 1 188 ? -8.711 -39.765 15.313 1.00 42.53 188 ASP A O 1
#

Sequence (188 aa):
MSQETEEGRKVLHVFNNILSQPPKQTDLPPEVSSRKWMYWQMTRAVAKKVSRAPFSIHTWAALRRTLWSNMLPENLVSRYKAYQKGECNRCGLCCKIQFECPFFVDEGPYNTHCMIYTSPHAPNACLKFPVDPLDLQLLQREIGHACTFYFEGKPQKLSVLEFIKLYTQGVRQHMAKRKLKEAPESGD

Solvent-accessible surface area (backbone atoms only — not comparable to full-atom values): 11568 Å² total; per-residue (Å²): 139,82,96,81,80,77,69,76,69,60,58,62,63,60,60,59,63,72,76,62,66,72,77,77,77,63,81,59,46,92,84,54,92,41,75,69,58,51,54,51,50,53,50,50,55,51,51,52,26,64,74,39,23,90,81,31,72,53,23,33,50,54,40,51,41,43,48,44,55,72,72,51,37,64,70,65,49,51,64,52,52,89,36,52,41,71,59,90,81,52,74,49,61,78,38,63,67,54,47,86,43,92,48,58,45,77,79,52,92,94,44,42,47,51,65,42,65,90,36,94,74,38,55,51,46,67,74,51,55,70,58,46,74,66,56,48,54,62,48,32,72,76,56,74,63,71,61,62,59,50,70,57,83,79,82,81,79,73,50,72,67,56,46,52,51,48,47,53,51,28,51,52,52,52,53,50,54,50,54,62,70,68,50,74,89,81,79,134

Radius of gyration: 24.57 Å; Cα contacts (8 Å, |Δi|>4): 155; chains: 1; bounding box: 38×92×45 Å

Foldseek 3Di:
DDPPDDPVVVVVVVVVVVPPDDPPPPLFFPVDPDPVVVVVLVVVLLVVLVVCLVPDPLSVLLNVLLCCLPPFFPCLQCLQVVQKDFDCPQPCLSCVSNDVRPQWDDPDDPPIHGRPCPGPPHRSSVVSPPSDQVSVVVSCVVVVPPGRMDGPDDRDDDDPVRRVVSRVVRVVVVVVVVVVVPPPPDDD

Secondary structure (DSSP, 8-state):
----SSSHHHHHHHHHTTS-PPP---SS-TT---HHHHHHHHHHHHHHHHHHGGG-HHHHHHHHHHHHHHHS-HHHHTTTTTTEES------HHHHHHS--TTEEE-STT-EEETTTTSTT--HHHHT--SSHHHHHHHHHHHTT-SS-EE-S-PPPPPHHHHHHHHHHHHHHHHHHHHHHHS-----

Mean predicted aligned error: 10.34 Å